Protein AF-A0A8C0V756-F1 (afdb_monomer_lite)

Radius of gyration: 19.78 Å; chains: 1; bounding box: 47×33×61 Å

Foldseek 3Di:
DDAQAEEEQEEPVPCVVVVVVVVVVVVVPPDDDDDDPVPDFDAFPCVCALPQELCPTPGDDPVNVVNNCVRCVVVVNQWHHHVRYIYGYDNVDDDCCLPVVNLVVLAPDAPVRDGGDLSVRLNVQVVCCVVVVDDYDYHYDYDVPSCSVVSVLSSLVSCLVVVVVPDPPDDPPVSVVSVVVSVVVVVVVVD

Secondary structure (DSSP, 8-state):
----EEEEEE-TT-HHHHHHHHHHHHTTTT------GGG--PPPPGGGTT-SBGGG-S--SHHHHHHHHHHHHHTT--EEEETTEEEEE--SS--GGGSHHHHHHHTT--TTSS-S-HHHHHHHHHHHHHHH-----EEEEE-TTSSHHHHHHHHHHHHHHHHHTS-SSS-HHHHHHHHHHHHHHHHHTT-

Structure (mmCIF, N/CA/C/O backbone):
data_AF-A0A8C0V756-F1
#
_entry.id   AF-A0A8C0V756-F1
#
loop_
_atom_site.group_PDB
_atom_site.id
_atom_site.type_symbol
_atom_site.label_atom_id
_atom_site.label_alt_id
_atom_site.label_comp_id
_atom_site.label_asym_id
_atom_site.label_entity_id
_atom_site.label_seq_id
_atom_site.pdbx_PDB_ins_code
_atom_site.Cartn_x
_atom_site.Cartn_y
_atom_site.Cartn_z
_atom_site.occupancy
_atom_site.B_iso_or_equiv
_atom_site.auth_seq_id
_atom_site.auth_comp_id
_atom_site.auth_asym_id
_atom_site.auth_atom_id
_atom_site.pdbx_PDB_model_num
ATOM 1 N N . MET A 1 1 ? 5.799 -15.297 19.055 1.00 45.09 1 MET A N 1
ATOM 2 C CA . MET A 1 1 ? 5.065 -14.280 18.269 1.00 45.09 1 MET A CA 1
ATOM 3 C C . MET A 1 1 ? 5.478 -14.449 16.811 1.00 45.09 1 MET A C 1
ATOM 5 O O . MET A 1 1 ? 6.667 -14.346 16.542 1.00 45.09 1 MET A O 1
ATOM 9 N N . LYS A 1 2 ? 4.571 -14.822 15.899 1.00 49.47 2 LYS A N 1
ATOM 10 C CA . LYS A 1 2 ? 4.888 -14.943 14.462 1.00 49.47 2 LYS A CA 1
ATOM 11 C C . LYS A 1 2 ? 4.516 -13.624 13.785 1.00 49.47 2 LYS A C 1
ATOM 13 O O . LYS A 1 2 ? 3.396 -13.162 13.973 1.00 49.47 2 LYS A O 1
ATOM 18 N N . VAL A 1 3 ? 5.441 -13.010 13.046 1.00 53.94 3 VAL A N 1
ATOM 19 C CA . VAL A 1 3 ? 5.129 -11.825 12.232 1.00 53.94 3 VAL A CA 1
ATOM 20 C C . VAL A 1 3 ? 4.243 -12.269 11.078 1.00 53.94 3 VAL A C 1
ATOM 22 O O . VAL A 1 3 ? 4.637 -13.128 10.296 1.00 53.94 3 VAL A O 1
ATOM 25 N N . LYS A 1 4 ? 3.022 -11.732 11.023 1.00 66.38 4 LYS A N 1
ATOM 26 C CA . LYS A 1 4 ? 1.986 -12.145 10.062 1.00 66.38 4 LYS A CA 1
ATOM 27 C C . LYS A 1 4 ? 1.701 -11.076 9.003 1.00 66.38 4 LYS A C 1
ATOM 29 O O . LYS A 1 4 ? 1.019 -11.353 8.022 1.00 66.38 4 LYS A O 1
ATOM 34 N N . SER A 1 5 ? 2.220 -9.858 9.163 1.00 73.12 5 SER A N 1
ATOM 35 C CA . SER A 1 5 ? 2.047 -8.781 8.184 1.00 73.12 5 SER A CA 1
ATOM 36 C C . SER A 1 5 ? 3.267 -7.869 8.115 1.00 73.12 5 SER A C 1
ATOM 38 O O . SER A 1 5 ? 3.842 -7.496 9.140 1.00 73.12 5 SER A O 1
ATOM 40 N N . TYR A 1 6 ? 3.641 -7.497 6.891 1.00 76.62 6 TYR A N 1
ATOM 41 C CA . TYR A 1 6 ? 4.851 -6.736 6.601 1.00 76.62 6 TYR A CA 1
ATOM 42 C C . TYR A 1 6 ? 4.532 -5.507 5.752 1.00 76.62 6 TYR A C 1
ATOM 44 O O . TYR A 1 6 ? 3.851 -5.596 4.727 1.00 76.62 6 TYR A O 1
ATOM 52 N N . VAL A 1 7 ? 5.068 -4.363 6.162 1.00 76.50 7 VAL A N 1
ATOM 53 C CA . VAL A 1 7 ?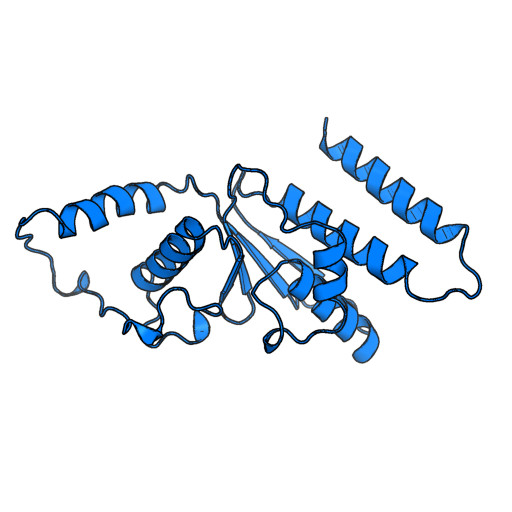 4.977 -3.097 5.437 1.00 76.50 7 VAL A CA 1
ATOM 54 C C . VAL A 1 7 ? 6.393 -2.635 5.129 1.00 76.50 7 VAL A C 1
ATOM 56 O O . VAL A 1 7 ? 7.185 -2.394 6.038 1.00 76.50 7 VAL A O 1
ATOM 59 N N . CYS A 1 8 ? 6.713 -2.521 3.846 1.00 77.62 8 CYS A N 1
ATOM 60 C CA . CYS A 1 8 ? 7.998 -2.028 3.375 1.00 77.62 8 CYS A CA 1
ATOM 61 C C . CYS A 1 8 ? 7.848 -0.563 2.961 1.00 77.62 8 CYS A C 1
ATOM 63 O O . CYS A 1 8 ? 7.160 -0.257 1.986 1.00 77.62 8 CYS A O 1
ATOM 65 N N . CYS A 1 9 ? 8.474 0.346 3.705 1.00 73.19 9 CYS A N 1
ATOM 66 C CA . CYS A 1 9 ? 8.535 1.759 3.360 1.00 73.19 9 CYS A CA 1
ATOM 67 C C . CYS A 1 9 ? 9.753 2.031 2.478 1.00 73.19 9 CYS A C 1
ATOM 69 O O . CYS A 1 9 ? 10.893 1.803 2.885 1.00 73.19 9 CYS A O 1
ATOM 71 N N . VAL A 1 10 ? 9.501 2.590 1.301 1.00 72.44 10 VAL A N 1
ATOM 72 C CA . VAL A 1 10 ? 10.499 2.973 0.307 1.00 72.44 10 VAL A CA 1
ATOM 73 C C . VAL A 1 10 ? 10.531 4.493 0.199 1.00 72.44 10 VAL A C 1
ATOM 75 O O . VAL A 1 10 ? 9.503 5.177 0.190 1.00 72.44 10 VAL A O 1
ATOM 78 N N . GLN A 1 11 ? 11.738 5.040 0.138 1.00 66.44 11 GLN A N 1
ATOM 79 C CA . GLN A 1 11 ? 11.946 6.467 -0.021 1.00 66.44 11 GLN A CA 1
ATOM 80 C C . GLN A 1 11 ? 11.966 6.842 -1.506 1.00 66.44 11 GLN A C 1
ATOM 82 O O . GLN A 1 11 ? 12.700 6.242 -2.281 1.00 66.44 11 GLN A O 1
ATOM 87 N N . SER A 1 12 ? 11.221 7.879 -1.910 1.00 57.72 12 SER A N 1
ATOM 88 C CA . SER A 1 12 ? 11.220 8.347 -3.310 1.00 57.72 12 SER A CA 1
ATOM 89 C C . SER A 1 12 ? 12.583 8.894 -3.781 1.00 57.72 12 SER A C 1
ATOM 91 O O . SER A 1 12 ? 12.752 9.121 -4.976 1.00 57.72 12 SER A O 1
ATOM 93 N N . THR A 1 13 ? 13.542 9.135 -2.878 1.00 48.50 13 THR A N 1
ATOM 94 C CA . THR A 1 13 ? 14.900 9.600 -3.216 1.00 48.50 13 THR A CA 1
ATOM 95 C C . THR A 1 13 ? 15.913 8.468 -3.348 1.00 48.50 13 THR A C 1
ATOM 97 O O . THR A 1 13 ? 17.107 8.759 -3.432 1.00 48.50 13 THR A O 1
ATOM 100 N N . ASP A 1 14 ? 15.487 7.202 -3.300 1.00 46.88 14 ASP A N 1
ATOM 101 C CA . ASP A 1 14 ? 16.394 6.115 -3.643 1.00 46.88 14 ASP A CA 1
ATOM 102 C C . ASP A 1 14 ? 16.961 6.408 -5.041 1.00 46.88 14 ASP A C 1
ATOM 104 O O . ASP A 1 14 ? 16.226 6.705 -5.991 1.00 46.88 14 ASP A O 1
ATOM 108 N N . LYS A 1 15 ? 18.294 6.433 -5.141 1.00 44.88 15 LYS A N 1
ATOM 109 C CA . LYS A 1 15 ? 19.015 6.801 -6.367 1.00 44.88 15 LYS A CA 1
ATOM 110 C C . LYS A 1 15 ? 18.560 5.931 -7.542 1.00 44.88 15 LYS A C 1
ATOM 112 O O . LYS A 1 15 ? 18.668 6.378 -8.682 1.00 44.88 15 LYS A O 1
ATOM 117 N N . SER A 1 16 ? 17.996 4.752 -7.268 1.00 45.97 16 SER A N 1
ATOM 118 C CA . SER A 1 16 ? 17.303 3.883 -8.221 1.00 45.97 16 SER A CA 1
ATOM 119 C C . SER A 1 16 ? 16.258 4.625 -9.068 1.00 45.97 16 SER A C 1
ATOM 121 O O . SER A 1 16 ? 16.307 4.515 -10.287 1.00 45.97 16 SER A O 1
ATOM 123 N N . LEU A 1 17 ? 15.398 5.479 -8.496 1.00 43.72 17 LEU A N 1
ATOM 124 C CA . LEU A 1 17 ? 14.389 6.238 -9.256 1.00 43.72 17 LEU A CA 1
ATOM 125 C C . LEU A 1 17 ? 15.007 7.326 -10.156 1.00 43.72 17 LEU A C 1
ATOM 127 O O . LEU A 1 17 ? 14.511 7.571 -11.261 1.00 43.72 17 LEU A O 1
ATOM 131 N N . SER A 1 18 ? 16.121 7.933 -9.725 1.00 37.81 18 SER A N 1
ATOM 132 C CA . SER A 1 18 ? 16.893 8.889 -10.537 1.00 37.81 18 SER A CA 1
ATOM 133 C C . SER A 1 18 ? 17.555 8.214 -11.740 1.00 37.81 18 SER A C 1
ATOM 135 O O . SER A 1 18 ? 17.585 8.806 -12.817 1.00 37.81 18 SER A O 1
ATOM 137 N N . TRP A 1 19 ? 18.037 6.974 -11.593 1.00 37.22 19 TRP A N 1
ATOM 138 C CA . TRP A 1 19 ? 18.549 6.189 -12.721 1.00 37.22 19 TRP A CA 1
ATOM 139 C C . TRP A 1 19 ? 17.453 5.886 -13.755 1.00 37.22 19 TRP A C 1
ATOM 141 O O . TRP A 1 19 ? 17.758 5.849 -14.941 1.00 37.22 19 TRP A O 1
ATOM 151 N N . ILE A 1 20 ? 16.178 5.747 -13.364 1.00 43.31 20 ILE A N 1
ATOM 152 C CA . ILE A 1 20 ? 15.070 5.457 -14.302 1.00 43.31 20 ILE A CA 1
ATOM 153 C C . ILE A 1 20 ? 14.602 6.695 -15.067 1.00 43.31 20 ILE A C 1
ATOM 155 O O . ILE A 1 20 ? 14.142 6.557 -16.199 1.00 43.31 20 ILE A O 1
ATOM 159 N N . LEU A 1 21 ? 14.657 7.903 -14.490 1.00 38.69 21 LEU A N 1
ATOM 160 C CA . LEU A 1 21 ? 14.423 9.113 -15.293 1.00 38.69 21 LEU A CA 1
ATOM 161 C C . LEU A 1 21 ? 15.441 9.174 -16.435 1.00 38.69 21 LEU A C 1
ATOM 163 O O . LEU A 1 21 ? 15.051 9.424 -17.569 1.00 38.69 21 LEU A O 1
ATOM 167 N N . THR A 1 22 ? 16.693 8.804 -16.164 1.00 41.47 22 THR A N 1
ATOM 168 C CA . THR A 1 22 ? 17.730 8.639 -17.185 1.00 41.47 22 THR A CA 1
ATOM 169 C C . THR A 1 22 ? 17.428 7.469 -18.133 1.00 41.47 22 THR A C 1
ATOM 171 O O . THR A 1 22 ? 17.451 7.664 -19.340 1.00 41.47 22 THR A O 1
ATOM 174 N N . TYR A 1 23 ? 17.071 6.280 -17.629 1.00 42.59 23 TYR A N 1
ATOM 175 C CA . TYR A 1 23 ? 16.847 5.069 -18.443 1.00 42.59 23 TYR A CA 1
ATOM 176 C C . TYR A 1 23 ? 15.626 5.171 -19.373 1.00 42.59 23 TYR A C 1
ATOM 178 O O . TYR A 1 23 ? 15.699 4.800 -20.539 1.00 42.59 23 TYR A O 1
ATOM 186 N N . MET A 1 24 ? 14.512 5.724 -18.884 1.00 41.94 24 MET A N 1
ATOM 187 C CA . MET A 1 24 ? 13.285 5.908 -19.670 1.00 41.94 24 MET A CA 1
ATOM 188 C C . MET A 1 24 ? 13.412 7.084 -20.652 1.00 41.94 24 MET A C 1
ATOM 190 O O . MET A 1 24 ? 12.857 7.026 -21.743 1.00 41.94 24 MET A O 1
ATOM 194 N N . HIS A 1 25 ? 14.186 8.122 -20.309 1.00 35.62 25 HIS A N 1
ATOM 195 C CA . HIS A 1 25 ? 14.576 9.176 -21.253 1.00 35.62 25 HIS A CA 1
ATOM 196 C C . HIS A 1 25 ? 15.544 8.649 -22.329 1.00 35.62 25 HIS A C 1
ATOM 198 O O . HIS A 1 25 ? 15.469 9.073 -23.481 1.00 35.62 25 HIS A O 1
ATOM 204 N N . LEU A 1 26 ? 16.403 7.678 -21.994 1.00 44.12 26 LEU A N 1
ATOM 205 C CA . LEU A 1 26 ? 17.268 6.986 -22.954 1.00 44.12 26 LEU A CA 1
ATOM 206 C C . LEU A 1 26 ? 16.482 6.167 -23.987 1.00 44.12 26 LEU A C 1
ATOM 208 O O . LEU A 1 26 ? 16.906 6.108 -25.132 1.00 44.12 26 LEU A O 1
ATOM 212 N N . SER A 1 27 ? 15.332 5.588 -23.623 1.00 46.94 27 SER A N 1
ATOM 213 C CA . SER A 1 27 ? 14.455 4.878 -24.573 1.00 46.94 27 SER A CA 1
ATOM 214 C C . SER A 1 27 ? 13.696 5.811 -25.530 1.00 46.94 27 SER A C 1
ATOM 216 O O . SER A 1 27 ? 13.186 5.355 -26.549 1.00 46.94 27 SER A O 1
ATOM 218 N N . ILE A 1 28 ? 13.584 7.102 -25.194 1.00 50.69 28 ILE A N 1
ATOM 219 C CA . ILE A 1 28 ? 12.882 8.124 -25.996 1.00 50.69 28 ILE A CA 1
ATOM 220 C C . ILE A 1 28 ? 13.840 8.811 -26.982 1.00 50.69 28 ILE A C 1
ATOM 222 O O . ILE A 1 28 ? 13.428 9.302 -28.033 1.00 50.69 28 ILE A O 1
ATOM 226 N N . LEU A 1 29 ? 15.135 8.824 -26.673 1.00 52.00 29 LEU A N 1
ATOM 227 C CA . LEU A 1 29 ? 16.166 9.206 -27.625 1.00 52.00 29 LEU A CA 1
ATOM 228 C C . LEU A 1 29 ? 16.393 8.015 -28.561 1.00 52.00 29 LEU A C 1
ATOM 230 O O . LEU A 1 29 ? 16.571 6.899 -28.094 1.00 52.00 29 LEU A O 1
ATOM 234 N N . TRP A 1 30 ? 16.414 8.234 -29.875 1.00 58.94 30 TRP A N 1
ATOM 235 C CA . TRP A 1 30 ? 16.738 7.233 -30.906 1.00 58.94 30 TRP A CA 1
ATOM 236 C C . TRP A 1 30 ? 18.213 6.767 -30.839 1.00 58.94 30 TRP A C 1
ATOM 238 O O . TRP A 1 30 ? 18.931 6.745 -31.837 1.00 58.94 30 TRP A O 1
ATOM 248 N N . GLN A 1 31 ? 18.706 6.456 -29.643 1.00 66.50 31 GLN A N 1
ATOM 249 C CA . GLN A 1 31 ? 20.049 5.980 -29.368 1.00 66.50 31 GLN A CA 1
ATOM 250 C C . GLN A 1 31 ? 20.044 4.456 -29.374 1.00 66.50 31 GLN A C 1
ATOM 252 O O . GLN A 1 31 ? 19.344 3.808 -28.602 1.00 66.50 31 GLN A O 1
ATOM 257 N N . THR A 1 32 ? 20.854 3.879 -30.256 1.00 75.00 32 THR A N 1
ATOM 258 C CA . THR A 1 32 ? 21.118 2.440 -30.242 1.00 75.00 32 THR A CA 1
ATOM 259 C C . THR A 1 32 ? 22.201 2.161 -29.207 1.00 75.00 32 THR A C 1
ATOM 261 O O . THR A 1 32 ? 23.295 2.716 -29.296 1.00 75.00 32 THR A O 1
ATOM 264 N N . LEU A 1 33 ? 21.898 1.314 -28.226 1.00 79.12 33 LEU A N 1
ATOM 265 C CA . LEU A 1 33 ? 22.856 0.856 -27.226 1.00 79.12 33 LEU A CA 1
ATOM 266 C C . LEU A 1 33 ? 23.159 -0.625 -27.431 1.00 79.12 33 LEU A C 1
ATOM 268 O O . LEU A 1 33 ? 22.244 -1.437 -27.552 1.00 79.12 33 LEU A O 1
ATOM 272 N N . THR A 1 34 ? 24.442 -0.980 -27.407 1.00 81.75 34 THR A N 1
ATOM 273 C CA . THR A 1 34 ? 24.872 -2.379 -27.352 1.00 81.75 34 THR A CA 1
ATOM 274 C C . THR A 1 34 ? 24.958 -2.801 -25.893 1.00 81.75 34 THR A C 1
ATOM 276 O O . THR A 1 34 ? 25.806 -2.312 -25.148 1.00 81.75 34 THR A O 1
ATOM 279 N N . VAL A 1 35 ? 24.076 -3.708 -25.489 1.00 83.94 35 VAL A N 1
ATOM 280 C CA . VAL A 1 35 ? 24.044 -4.300 -24.147 1.00 83.94 35 VAL A CA 1
ATOM 281 C C . VAL A 1 35 ? 24.270 -5.802 -24.243 1.00 83.94 35 VAL A C 1
ATOM 283 O O . VAL A 1 35 ? 24.086 -6.401 -25.304 1.00 83.94 35 VAL A O 1
ATOM 286 N N . LYS A 1 36 ? 24.701 -6.415 -23.143 1.00 84.38 36 LYS A N 1
ATOM 287 C CA . LYS A 1 36 ? 24.826 -7.870 -23.078 1.00 84.38 36 LYS A CA 1
ATOM 288 C C . LYS A 1 36 ? 23.445 -8.513 -22.926 1.00 84.38 36 LYS A C 1
ATOM 290 O O . LYS A 1 36 ? 22.545 -7.910 -22.345 1.00 84.38 36 LYS A O 1
ATOM 295 N N . GLU A 1 37 ? 23.287 -9.741 -23.415 1.00 80.25 37 GLU A N 1
ATOM 296 C CA . GLU A 1 37 ? 22.006 -10.463 -23.368 1.00 80.25 37 GLU A CA 1
ATOM 297 C C . GLU A 1 37 ? 21.486 -10.681 -21.937 1.00 80.25 37 GLU A C 1
ATOM 299 O O . GLU A 1 37 ? 20.282 -10.619 -21.710 1.00 80.25 37 GLU A O 1
ATOM 304 N N . ASP A 1 38 ? 22.375 -10.847 -20.952 1.00 81.69 38 ASP A N 1
ATOM 305 C CA . ASP A 1 38 ? 22.030 -11.010 -19.531 1.00 81.69 38 ASP A CA 1
ATOM 306 C C . ASP A 1 38 ? 21.437 -9.745 -18.888 1.00 81.69 38 ASP A C 1
ATOM 308 O O . ASP A 1 38 ? 20.874 -9.805 -17.796 1.00 81.69 38 ASP A O 1
ATOM 312 N N . GLN A 1 39 ? 21.537 -8.601 -19.566 1.00 79.00 39 GLN A N 1
ATOM 313 C CA . GLN A 1 39 ? 20.973 -7.323 -19.131 1.00 79.00 39 GLN A CA 1
ATOM 314 C C . GLN A 1 39 ? 19.621 -7.020 -19.795 1.00 79.00 39 GLN A C 1
ATOM 316 O O . GLN A 1 39 ? 19.029 -5.970 -19.536 1.00 79.00 39 GLN A O 1
ATOM 321 N N . ILE A 1 40 ? 19.123 -7.924 -20.646 1.00 81.75 40 ILE A N 1
ATOM 322 C CA . ILE A 1 40 ? 17.847 -7.781 -21.346 1.00 81.75 40 ILE A CA 1
ATOM 323 C C . ILE A 1 40 ? 16.775 -8.556 -20.581 1.00 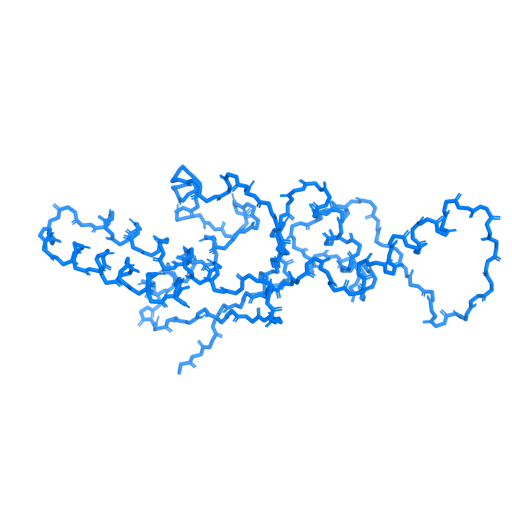81.75 40 ILE A C 1
ATOM 325 O O . ILE A 1 40 ? 16.788 -9.782 -20.503 1.00 81.75 40 ILE A O 1
ATOM 329 N N . PHE A 1 41 ? 15.800 -7.826 -20.046 1.00 84.25 41 PHE A N 1
ATOM 330 C CA . PHE A 1 41 ? 14.676 -8.401 -19.313 1.00 84.25 41 PHE A CA 1
ATOM 331 C C . PHE A 1 41 ? 13.383 -8.290 -20.123 1.00 84.25 41 PHE A C 1
ATOM 333 O O . PHE A 1 41 ? 13.111 -7.266 -20.747 1.00 84.25 41 PHE A O 1
ATOM 340 N N . SER A 1 42 ? 12.553 -9.337 -20.093 1.00 87.56 42 SER A N 1
ATOM 341 C CA . SER A 1 42 ? 11.247 -9.330 -20.769 1.00 87.56 42 SER A CA 1
ATOM 342 C C . SER A 1 42 ? 10.288 -8.341 -20.110 1.00 87.56 42 SER A C 1
ATOM 344 O O . SER A 1 42 ? 10.108 -8.359 -18.892 1.00 87.56 42 SER A O 1
ATOM 346 N N . MET A 1 43 ? 9.639 -7.495 -20.906 1.00 86.38 43 MET A N 1
ATOM 347 C CA . MET A 1 43 ? 8.633 -6.563 -20.403 1.00 86.38 43 MET A CA 1
ATOM 348 C C . MET A 1 43 ? 7.320 -7.297 -20.105 1.00 86.38 43 MET A C 1
ATOM 350 O O . MET A 1 43 ? 6.903 -8.178 -20.857 1.00 86.38 43 MET A O 1
ATOM 354 N N . ASN A 1 44 ? 6.649 -6.930 -19.010 1.00 89.81 44 ASN A N 1
ATOM 355 C CA . ASN A 1 44 ? 5.297 -7.422 -18.759 1.00 89.81 44 ASN A CA 1
ATOM 356 C C . ASN A 1 44 ? 4.316 -6.837 -19.792 1.00 89.81 44 ASN A C 1
ATOM 358 O O . ASN A 1 44 ? 4.431 -5.662 -20.137 1.00 89.81 44 ASN A O 1
ATOM 362 N N . PRO A 1 45 ? 3.332 -7.618 -20.271 1.00 89.44 45 PRO A N 1
ATOM 363 C CA . PRO A 1 45 ? 2.283 -7.098 -21.141 1.00 89.44 45 PRO A CA 1
ATOM 364 C C . PRO A 1 45 ? 1.503 -5.928 -20.501 1.00 89.44 45 PRO A C 1
ATOM 366 O O . PRO A 1 45 ? 1.279 -5.974 -19.288 1.00 89.44 45 PRO A O 1
ATOM 369 N N . PRO A 1 46 ? 0.965 -4.972 -21.289 1.00 87.44 46 PRO A N 1
ATOM 370 C CA . PRO A 1 46 ? 0.285 -3.770 -20.772 1.00 87.44 46 PRO A CA 1
ATOM 371 C C . PRO A 1 46 ? -0.909 -4.030 -19.841 1.00 87.44 46 PRO A C 1
ATOM 373 O O . PRO A 1 46 ? -1.296 -3.179 -19.050 1.00 87.44 46 PRO A O 1
ATOM 376 N N . LYS A 1 47 ? -1.498 -5.234 -19.877 1.00 88.88 47 LYS A N 1
ATOM 377 C CA . LYS A 1 47 ? -2.553 -5.638 -18.927 1.00 88.88 47 LYS A CA 1
ATOM 378 C C . LYS A 1 47 ? -2.101 -5.632 -17.456 1.00 88.88 47 LYS A C 1
ATOM 380 O O . LYS A 1 47 ? -2.951 -5.691 -16.575 1.00 88.88 47 LYS A O 1
ATOM 385 N N . TYR A 1 48 ? -0.792 -5.625 -17.198 1.00 87.12 48 TYR A N 1
ATOM 386 C CA . TYR A 1 48 ? -0.209 -5.559 -15.856 1.00 87.12 48 TYR A CA 1
ATOM 387 C C . TYR A 1 48 ? 0.225 -4.140 -15.459 1.00 87.12 48 TYR A C 1
ATOM 389 O O . TYR A 1 48 ? 0.811 -3.965 -14.389 1.00 87.12 48 TYR A O 1
ATOM 397 N N . ASP A 1 49 ? -0.060 -3.131 -16.286 1.00 87.44 49 ASP A N 1
ATOM 398 C CA . ASP A 1 49 ? 0.279 -1.748 -15.970 1.00 87.44 49 ASP A CA 1
ATOM 399 C C . ASP A 1 49 ? -0.456 -1.291 -14.708 1.00 87.44 49 ASP A C 1
ATOM 401 O O . ASP A 1 49 ? -1.673 -1.437 -14.574 1.00 87.44 49 ASP A O 1
ATOM 405 N N . LYS A 1 50 ? 0.304 -0.716 -13.769 1.00 90.69 50 LYS A N 1
ATOM 406 C CA . LYS A 1 50 ? -0.188 -0.215 -12.476 1.00 90.69 50 LYS A CA 1
ATOM 407 C C . LYS A 1 50 ? -0.925 -1.274 -11.654 1.00 90.69 50 LYS A C 1
ATOM 409 O O . LYS A 1 50 ? -1.803 -0.918 -10.864 1.00 90.69 50 LYS A O 1
ATOM 414 N N . ILE A 1 51 ? -0.556 -2.549 -11.777 1.00 93.94 51 ILE A N 1
ATOM 415 C CA . ILE A 1 51 ? -1.185 -3.624 -11.010 1.00 93.94 51 ILE A CA 1
ATOM 416 C C . ILE A 1 51 ? -1.088 -3.380 -9.499 1.00 93.94 51 ILE A C 1
ATOM 418 O O . ILE A 1 51 ? -0.070 -2.915 -8.977 1.00 93.94 51 ILE A O 1
ATOM 422 N N . GLU A 1 52 ? -2.172 -3.694 -8.794 1.00 94.56 52 GLU A N 1
ATOM 423 C CA . GLU A 1 52 ? -2.275 -3.515 -7.346 1.00 94.56 52 GLU A CA 1
ATOM 424 C C . GLU A 1 52 ? -1.431 -4.516 -6.560 1.00 94.56 52 GLU A C 1
ATOM 426 O O . GLU A 1 52 ? -0.904 -4.150 -5.512 1.00 94.56 52 GLU A O 1
ATOM 431 N N . ASP A 1 53 ? -1.278 -5.743 -7.068 1.00 94.50 53 ASP A N 1
ATOM 432 C CA . ASP A 1 53 ? -0.433 -6.787 -6.490 1.00 94.50 53 ASP A CA 1
ATOM 433 C C . ASP A 1 53 ? 0.613 -7.273 -7.494 1.00 94.50 53 ASP A C 1
ATOM 435 O O . ASP A 1 53 ? 0.311 -7.933 -8.489 1.00 94.50 53 ASP A O 1
ATOM 439 N N . MET A 1 54 ? 1.870 -6.956 -7.205 1.00 93.25 54 MET A N 1
ATOM 440 C CA . MET A 1 54 ? 3.013 -7.301 -8.044 1.00 93.25 54 MET A CA 1
ATOM 441 C C . MET A 1 54 ? 3.268 -8.808 -8.117 1.00 93.25 54 MET A C 1
ATOM 443 O O . MET A 1 54 ? 3.845 -9.264 -9.101 1.00 93.25 54 MET A O 1
ATOM 447 N N . ALA A 1 55 ? 2.790 -9.594 -7.144 1.00 91.44 55 ALA A N 1
ATOM 448 C CA . ALA A 1 55 ? 2.903 -11.054 -7.190 1.00 91.44 55 ALA A CA 1
ATOM 449 C C . ALA A 1 55 ? 2.070 -11.691 -8.319 1.00 91.44 55 ALA A C 1
ATOM 451 O O . ALA A 1 55 ? 2.263 -12.863 -8.629 1.00 91.44 55 ALA A O 1
ATOM 452 N N . MET A 1 56 ? 1.168 -10.927 -8.942 1.00 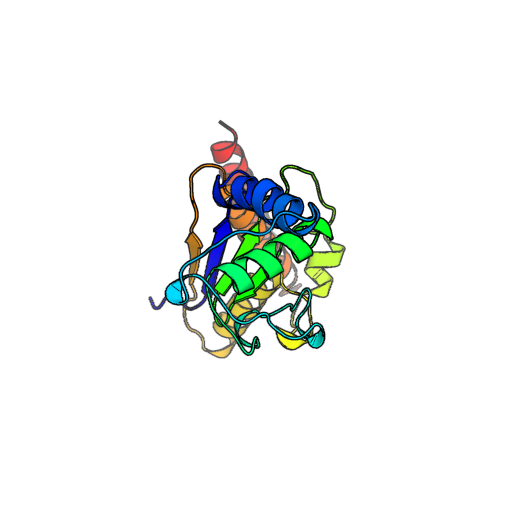90.50 56 MET A N 1
ATOM 453 C CA . MET A 1 56 ? 0.334 -11.375 -10.060 1.00 90.50 56 MET A CA 1
ATOM 454 C C . MET A 1 56 ? 0.975 -11.116 -11.437 1.00 90.50 56 MET A C 1
ATOM 456 O O . MET A 1 56 ? 0.399 -11.497 -12.457 1.00 90.50 56 MET A O 1
ATOM 460 N N . MET A 1 57 ? 2.139 -10.455 -11.497 1.00 89.25 57 MET A N 1
ATOM 461 C CA . MET A 1 57 ? 2.861 -10.223 -12.753 1.00 89.25 57 MET A CA 1
ATOM 462 C C . MET A 1 57 ? 3.453 -11.523 -13.316 1.00 89.25 57 MET A C 1
ATOM 464 O O . MET A 1 57 ? 3.833 -12.422 -12.573 1.00 89.25 57 MET A O 1
ATOM 468 N N . THR A 1 58 ? 3.578 -11.612 -14.645 1.00 90.19 58 THR A N 1
ATOM 469 C CA . THR A 1 58 ? 4.177 -12.783 -15.316 1.00 90.19 58 THR A CA 1
ATOM 470 C C . THR A 1 58 ? 5.699 -12.801 -15.174 1.00 90.19 58 THR A C 1
ATOM 472 O O . THR A 1 58 ? 6.282 -13.844 -14.887 1.00 90.19 58 THR A O 1
ATOM 475 N N . HIS A 1 59 ? 6.347 -11.652 -15.349 1.00 87.12 59 HIS A N 1
ATOM 476 C CA . HIS A 1 59 ? 7.785 -11.494 -15.169 1.00 87.12 59 HIS A CA 1
ATOM 477 C C . HIS A 1 59 ? 8.046 -10.681 -13.902 1.00 87.12 59 HIS A C 1
ATOM 479 O O . HIS A 1 59 ? 7.761 -9.484 -13.857 1.00 87.12 59 HIS A O 1
ATOM 485 N N . LEU A 1 60 ? 8.576 -11.337 -12.868 1.00 89.62 60 LEU A N 1
ATOM 486 C CA . LEU A 1 60 ? 8.874 -10.721 -11.576 1.00 89.62 60 LEU A CA 1
ATOM 487 C C . LEU A 1 60 ? 10.387 -10.554 -11.398 1.00 89.62 60 LEU A C 1
ATOM 489 O O . LEU A 1 60 ? 11.031 -11.277 -10.644 1.00 89.62 60 LEU A O 1
ATOM 493 N N . HIS A 1 61 ? 10.952 -9.605 -12.139 1.00 87.38 61 HIS A N 1
ATOM 494 C CA . HIS A 1 61 ? 12.341 -9.162 -12.005 1.00 87.38 61 HIS A CA 1
ATOM 495 C C . HIS A 1 61 ? 12.391 -7.726 -11.472 1.00 87.38 61 HIS A C 1
ATOM 497 O O . HIS A 1 61 ? 11.380 -7.018 -11.446 1.00 87.38 61 HIS A O 1
ATOM 503 N N . GLU A 1 62 ? 13.568 -7.302 -11.015 1.00 86.62 62 GLU A N 1
ATOM 504 C CA . GLU A 1 62 ? 13.785 -5.976 -10.430 1.00 86.62 62 GLU A CA 1
ATOM 505 C C . GLU A 1 62 ? 13.275 -4.819 -11.319 1.00 86.62 62 GLU A C 1
ATOM 507 O O . GLU A 1 62 ? 12.505 -3.998 -10.806 1.00 86.62 62 GLU A O 1
ATOM 512 N N . PRO A 1 63 ? 13.568 -4.757 -12.640 1.00 86.06 63 PRO A N 1
ATOM 513 C CA . PRO A 1 63 ? 13.069 -3.662 -13.467 1.00 86.06 63 PRO A CA 1
ATOM 514 C C . PRO A 1 63 ? 11.540 -3.644 -13.623 1.00 86.06 63 PRO A C 1
ATOM 516 O O . PRO A 1 63 ? 10.960 -2.560 -13.681 1.00 86.06 63 PRO A O 1
ATOM 519 N N . ALA A 1 64 ? 10.857 -4.795 -13.639 1.00 89.06 64 ALA A N 1
ATOM 520 C CA . ALA A 1 64 ? 9.391 -4.845 -13.697 1.00 89.06 64 ALA A CA 1
ATOM 521 C C . ALA A 1 64 ? 8.738 -4.300 -12.419 1.00 89.06 64 ALA A C 1
ATOM 523 O O . ALA A 1 64 ? 7.802 -3.500 -12.493 1.00 89.06 64 ALA A O 1
ATOM 524 N N . VAL A 1 65 ? 9.240 -4.712 -11.251 1.00 90.50 65 VAL A N 1
ATOM 525 C CA . VAL A 1 65 ? 8.771 -4.218 -9.944 1.00 90.50 65 VAL A CA 1
ATOM 526 C C . VAL A 1 65 ? 8.954 -2.706 -9.866 1.00 90.50 65 VAL A C 1
ATOM 528 O O . VAL A 1 65 ? 8.028 -1.971 -9.515 1.00 90.50 65 VAL A O 1
ATOM 531 N N . LEU A 1 66 ? 10.139 -2.241 -10.250 1.00 89.38 66 LEU A N 1
ATOM 532 C CA . LEU A 1 66 ? 10.501 -0.836 -10.223 1.00 89.38 66 LEU A CA 1
ATOM 533 C C . LEU A 1 66 ? 9.640 0.003 -11.181 1.00 89.38 66 LEU A C 1
ATOM 535 O O . LEU A 1 66 ? 9.167 1.075 -10.798 1.00 89.38 66 LEU A O 1
ATOM 539 N N . TYR A 1 67 ? 9.380 -0.500 -12.392 1.00 89.19 67 TYR A N 1
ATOM 540 C CA . TYR A 1 67 ? 8.497 0.145 -13.365 1.00 89.19 67 TYR A CA 1
ATOM 541 C C . TYR A 1 67 ? 7.069 0.296 -12.826 1.00 89.19 67 TYR A C 1
ATOM 543 O O . TYR A 1 67 ? 6.519 1.397 -12.850 1.00 89.19 67 TYR A O 1
ATOM 551 N N . ASN A 1 68 ? 6.495 -0.768 -12.254 1.00 91.50 68 ASN A N 1
ATOM 552 C CA . ASN A 1 68 ? 5.145 -0.711 -11.694 1.00 91.50 68 ASN A CA 1
ATOM 553 C C . ASN A 1 68 ? 5.042 0.296 -10.536 1.00 91.50 68 ASN A C 1
ATOM 555 O O . ASN A 1 68 ? 4.117 1.109 -10.498 1.00 91.50 68 ASN A O 1
ATOM 559 N N . LEU A 1 69 ? 6.011 0.288 -9.613 1.00 91.06 69 LEU A N 1
ATOM 560 C CA . LEU A 1 69 ? 6.055 1.248 -8.505 1.00 91.06 69 LEU A CA 1
ATOM 561 C C . LEU A 1 69 ? 6.183 2.690 -9.007 1.00 91.06 69 LEU A C 1
ATOM 563 O O . LEU A 1 69 ? 5.490 3.570 -8.495 1.00 91.06 69 LEU A O 1
ATOM 567 N N . LYS A 1 70 ? 7.015 2.933 -10.028 1.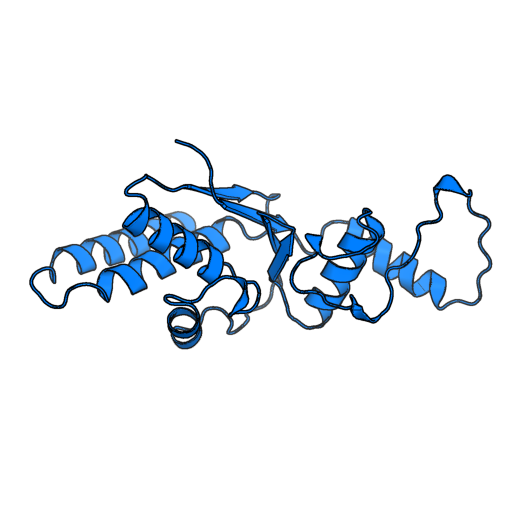00 89.06 70 LYS A N 1
ATOM 568 C CA . LYS A 1 70 ? 7.177 4.255 -10.648 1.00 89.06 70 LYS A CA 1
ATOM 569 C C . LYS A 1 70 ? 5.872 4.749 -11.274 1.00 89.06 70 LYS A C 1
ATOM 571 O O . LYS A 1 70 ? 5.454 5.870 -10.992 1.00 89.06 70 LYS A O 1
ATOM 576 N N . GLU A 1 71 ? 5.219 3.921 -12.084 1.00 90.25 71 GLU A N 1
ATOM 577 C CA . GLU A 1 71 ? 3.970 4.281 -12.764 1.00 90.25 71 GLU A CA 1
ATOM 578 C C . GLU A 1 71 ? 2.822 4.526 -11.779 1.00 90.25 71 GLU A C 1
ATOM 580 O O . GLU A 1 71 ? 2.030 5.459 -11.947 1.00 90.25 71 GLU A O 1
ATOM 585 N N . ARG A 1 72 ? 2.740 3.726 -10.710 1.00 94.19 72 ARG A N 1
ATOM 586 C CA . ARG A 1 72 ? 1.754 3.931 -9.640 1.00 94.19 72 ARG A CA 1
ATOM 587 C C . ARG A 1 72 ? 2.033 5.206 -8.854 1.00 94.19 72 ARG A C 1
ATOM 589 O O . ARG A 1 72 ? 1.112 5.989 -8.625 1.00 94.19 72 ARG A O 1
ATOM 596 N N . TYR A 1 73 ? 3.294 5.462 -8.518 1.00 90.62 73 TYR A N 1
ATOM 597 C CA . TYR A 1 73 ? 3.706 6.681 -7.830 1.00 90.62 73 TYR A CA 1
ATOM 598 C C . TYR A 1 73 ? 3.409 7.944 -8.651 1.00 90.62 73 TYR A C 1
ATOM 600 O O . TYR A 1 73 ? 2.875 8.912 -8.110 1.00 90.62 73 TYR A O 1
ATOM 608 N N . ALA A 1 74 ? 3.662 7.914 -9.965 1.00 89.38 74 ALA A N 1
ATOM 609 C CA . ALA A 1 74 ? 3.323 9.004 -10.883 1.00 89.38 74 ALA A CA 1
ATOM 610 C C . ALA A 1 74 ? 1.809 9.289 -10.938 1.00 89.38 74 ALA A C 1
ATOM 612 O O . ALA A 1 74 ? 1.396 10.428 -11.146 1.00 89.38 74 ALA A O 1
ATOM 613 N N . ALA A 1 75 ? 0.984 8.269 -10.695 1.00 89.94 75 ALA A N 1
ATOM 614 C CA . ALA A 1 75 ? -0.469 8.371 -10.582 1.00 89.94 75 ALA A CA 1
ATOM 615 C C . ALA A 1 75 ? -0.965 8.627 -9.141 1.00 89.94 75 ALA A C 1
ATOM 617 O O . ALA A 1 75 ? -2.145 8.426 -8.860 1.00 89.94 75 ALA A O 1
ATOM 618 N N . TRP A 1 76 ? -0.088 9.052 -8.221 1.00 89.88 76 TRP A N 1
ATOM 619 C CA . TRP A 1 76 ? -0.388 9.308 -6.801 1.00 89.88 76 TRP A CA 1
ATOM 620 C C . TRP A 1 76 ? -0.847 8.083 -5.991 1.00 89.88 76 TRP A C 1
ATOM 622 O O . TRP A 1 76 ? -1.344 8.219 -4.871 1.00 89.88 76 TRP A O 1
ATOM 632 N N . MET A 1 77 ? -0.632 6.874 -6.511 1.00 92.62 77 MET A N 1
ATOM 633 C CA . MET A 1 77 ? -0.910 5.616 -5.821 1.00 92.62 77 MET A CA 1
ATOM 634 C C . MET A 1 77 ? 0.332 5.155 -5.056 1.00 92.62 77 MET A C 1
ATOM 636 O O . MET A 1 77 ? 1.181 4.432 -5.572 1.00 92.62 77 MET A O 1
ATOM 640 N N . ILE A 1 78 ? 0.440 5.589 -3.800 1.00 93.75 78 ILE A N 1
ATOM 641 C CA . ILE A 1 78 ? 1.636 5.365 -2.972 1.00 93.75 78 ILE A CA 1
ATOM 642 C C . ILE A 1 78 ? 1.738 3.961 -2.371 1.00 93.75 78 ILE A C 1
ATOM 644 O O . ILE A 1 78 ? 2.790 3.609 -1.849 1.00 93.75 78 ILE A O 1
ATOM 648 N N . TYR A 1 79 ? 0.662 3.177 -2.405 1.00 95.44 79 TYR A N 1
ATOM 649 C CA . TYR A 1 79 ? 0.601 1.829 -1.847 1.00 95.44 79 TYR A CA 1
ATOM 650 C C . TYR A 1 79 ? 0.464 0.799 -2.968 1.00 95.44 79 TYR A C 1
ATOM 652 O O . TYR A 1 79 ? -0.336 0.965 -3.895 1.00 95.44 79 TYR A O 1
ATOM 660 N N . THR A 1 80 ? 1.237 -0.278 -2.862 1.00 95.00 80 THR A N 1
ATOM 661 C CA . THR A 1 80 ? 1.224 -1.404 -3.802 1.00 95.00 80 THR A CA 1
ATOM 662 C C . THR A 1 80 ? 1.495 -2.691 -3.038 1.00 95.00 80 THR A C 1
ATOM 664 O O . THR A 1 80 ? 2.390 -2.742 -2.196 1.00 95.00 80 THR A O 1
ATOM 667 N N . TYR A 1 81 ? 0.740 -3.742 -3.312 1.00 95.25 81 TYR A N 1
ATOM 668 C CA . TYR A 1 81 ? 1.001 -5.049 -2.740 1.00 95.25 81 TYR A CA 1
ATOM 669 C C . TYR A 1 81 ? 2.108 -5.799 -3.484 1.00 95.25 81 TYR A C 1
ATOM 671 O O . TYR A 1 81 ? 2.330 -5.620 -4.680 1.00 95.25 81 TYR A O 1
ATOM 679 N N . SER A 1 82 ? 2.795 -6.665 -2.749 1.00 91.00 82 SER A N 1
ATOM 680 C CA . SER A 1 82 ? 3.714 -7.660 -3.290 1.00 91.00 82 SER A CA 1
ATOM 681 C C . SER A 1 82 ? 3.547 -8.941 -2.480 1.00 91.00 82 SER A C 1
ATOM 683 O O . SER A 1 82 ? 4.204 -9.132 -1.453 1.00 91.00 82 SER A O 1
ATOM 685 N N . GLY A 1 83 ? 2.583 -9.784 -2.858 1.00 88.88 83 GLY A N 1
ATOM 686 C CA . GLY A 1 83 ? 2.286 -11.008 -2.110 1.00 88.88 83 GLY A CA 1
ATOM 687 C C . GLY A 1 83 ? 1.905 -10.686 -0.663 1.00 88.88 83 GLY A C 1
ATOM 688 O O . GLY A 1 83 ? 0.952 -9.962 -0.421 1.00 88.88 83 GLY A O 1
ATOM 689 N N . LEU A 1 84 ? 2.638 -11.154 0.345 1.00 85.69 84 LEU A N 1
ATOM 690 C CA . LEU A 1 84 ? 2.318 -10.837 1.750 1.00 85.69 84 LEU A CA 1
ATOM 691 C C . LEU A 1 84 ? 2.734 -9.421 2.194 1.00 85.69 84 LEU A C 1
ATOM 693 O O . LEU A 1 84 ? 2.349 -8.979 3.278 1.00 85.69 84 LEU A O 1
ATOM 697 N N . PHE A 1 85 ? 3.500 -8.705 1.372 1.00 89.94 85 PHE A N 1
ATOM 698 C CA . PHE A 1 85 ? 4.035 -7.387 1.692 1.00 89.94 85 PHE A CA 1
ATOM 699 C C . PHE A 1 85 ? 3.126 -6.264 1.181 1.00 89.94 85 PHE A C 1
ATOM 701 O O . PHE A 1 85 ? 2.524 -6.358 0.110 1.00 89.94 85 PHE A O 1
ATOM 708 N N . CYS A 1 86 ? 3.079 -5.161 1.926 1.00 93.25 86 CYS A N 1
ATOM 709 C CA . CYS A 1 86 ? 2.561 -3.879 1.455 1.00 93.25 86 CYS A CA 1
ATOM 710 C C . CYS A 1 86 ? 3.731 -2.912 1.275 1.00 93.25 86 CYS A C 1
ATOM 712 O O . CYS A 1 86 ? 4.390 -2.543 2.247 1.00 93.25 86 CYS A O 1
ATOM 714 N N . VAL A 1 87 ? 4.011 -2.524 0.037 1.00 93.69 87 VAL A N 1
ATOM 715 C CA . VAL A 1 87 ? 5.038 -1.542 -0.303 1.00 93.69 87 VAL A CA 1
ATOM 716 C C . VAL A 1 87 ? 4.404 -0.156 -0.288 1.00 93.69 87 VAL A C 1
ATOM 718 O O . VAL A 1 87 ? 3.353 0.059 -0.894 1.00 93.69 87 VAL A O 1
ATOM 721 N N . THR A 1 88 ? 5.037 0.789 0.400 1.00 92.81 88 THR A N 1
ATOM 722 C CA . THR A 1 88 ? 4.629 2.194 0.415 1.00 92.81 88 THR A CA 1
ATOM 723 C C . THR A 1 88 ? 5.774 3.093 -0.016 1.00 92.81 88 THR A C 1
ATOM 725 O O . THR A 1 88 ? 6.886 2.950 0.483 1.00 92.81 88 THR A O 1
ATOM 728 N N . VAL A 1 89 ? 5.513 4.019 -0.937 1.00 91.69 89 VAL A N 1
ATOM 729 C CA . VAL A 1 89 ? 6.491 5.010 -1.402 1.00 91.69 89 VAL A CA 1
ATOM 730 C C . VAL A 1 89 ? 6.145 6.367 -0.797 1.00 91.69 89 VAL A C 1
ATOM 732 O O . VAL A 1 89 ? 5.030 6.853 -0.974 1.00 91.69 89 VAL A O 1
ATOM 735 N N . ASN A 1 90 ? 7.082 6.995 -0.081 1.00 90.75 90 ASN A N 1
ATOM 736 C CA . ASN A 1 90 ? 6.836 8.294 0.555 1.00 90.75 90 ASN A CA 1
ATOM 737 C C . ASN A 1 90 ? 6.588 9.400 -0.501 1.00 90.75 90 ASN A C 1
ATOM 739 O O . ASN A 1 90 ? 7.523 9.722 -1.237 1.00 90.75 90 ASN A O 1
ATOM 743 N N . PRO A 1 91 ? 5.388 10.022 -0.557 1.00 87.69 91 PRO A N 1
ATOM 744 C CA . PRO A 1 91 ? 5.063 11.052 -1.549 1.00 87.69 91 PRO A CA 1
ATOM 745 C C . PRO A 1 91 ? 5.710 12.413 -1.291 1.00 87.69 91 PRO A C 1
ATOM 747 O O . PRO A 1 91 ? 5.608 13.293 -2.145 1.00 87.69 91 PRO A O 1
ATOM 750 N N . TYR A 1 92 ? 6.282 12.640 -0.099 1.00 85.88 92 TYR A N 1
ATOM 751 C CA . TYR A 1 92 ? 6.767 13.954 0.360 1.00 85.88 92 TYR A CA 1
ATOM 752 C C . TYR A 1 92 ? 5.749 15.100 0.230 1.00 85.88 92 TYR A C 1
ATOM 754 O O . TYR A 1 92 ? 6.093 16.278 0.291 1.00 85.88 92 TYR A O 1
ATOM 762 N N . LYS A 1 93 ? 4.475 14.750 0.057 1.00 85.00 93 LYS A N 1
ATOM 763 C CA . LYS A 1 93 ? 3.349 15.649 -0.149 1.00 85.00 93 LYS A CA 1
ATOM 764 C C . LYS A 1 93 ? 2.175 15.146 0.666 1.00 85.00 93 LYS A C 1
ATOM 766 O O . LYS A 1 93 ? 2.034 13.948 0.917 1.00 85.00 93 LYS A O 1
ATOM 771 N N . TRP A 1 94 ? 1.332 16.076 1.088 1.00 86.12 94 TRP A N 1
ATOM 772 C CA . TRP A 1 94 ? 0.103 15.730 1.779 1.00 86.12 94 TRP A CA 1
ATOM 773 C C . TRP A 1 94 ? -0.899 15.140 0.782 1.00 86.12 94 TRP A C 1
ATOM 775 O O . TRP A 1 94 ? -1.193 15.758 -0.239 1.00 86.12 94 TRP A O 1
ATOM 785 N N . LEU A 1 95 ? -1.406 13.943 1.081 1.00 88.69 95 LEU A N 1
ATOM 786 C CA . LEU A 1 95 ? -2.443 13.266 0.306 1.00 88.69 95 LEU A CA 1
ATOM 787 C C . LEU A 1 95 ? -3.652 12.994 1.216 1.00 88.69 95 LEU A C 1
ATOM 789 O O . LEU A 1 95 ? -3.451 12.546 2.351 1.00 88.69 95 LEU A O 1
ATOM 793 N N . PRO A 1 96 ? -4.897 13.174 0.735 1.00 90.25 96 PRO A N 1
ATOM 794 C CA . PRO A 1 96 ? -6.121 12.973 1.524 1.00 90.25 96 PRO A CA 1
ATOM 795 C C . PRO A 1 96 ? -6.461 11.489 1.795 1.00 90.25 96 PRO A C 1
ATOM 797 O O . PRO A 1 96 ? -7.589 11.150 2.138 1.00 90.25 96 PRO A O 1
ATOM 800 N N . VAL A 1 97 ? -5.488 10.580 1.677 1.00 91.38 97 VAL A N 1
ATOM 801 C CA . VAL A 1 97 ? -5.659 9.120 1.822 1.00 91.38 97 VAL A CA 1
ATOM 802 C C . VAL A 1 97 ? -5.847 8.657 3.274 1.00 91.38 97 VAL A C 1
ATOM 804 O O . VAL A 1 97 ? -6.167 7.502 3.524 1.00 91.38 97 VAL A O 1
ATOM 807 N N . TYR A 1 98 ? -5.675 9.553 4.249 1.00 90.56 98 TYR A N 1
ATOM 808 C CA . TYR A 1 98 ? -5.815 9.247 5.680 1.00 90.56 98 TYR A CA 1
ATOM 809 C C . TYR A 1 98 ? -7.064 9.865 6.317 1.00 90.56 98 TYR A C 1
ATOM 811 O O . TYR A 1 98 ? -7.157 9.919 7.544 1.00 90.56 98 TYR A O 1
ATOM 819 N N . ASN A 1 99 ? -7.996 10.369 5.507 1.00 91.50 99 ASN A N 1
ATOM 820 C CA . ASN A 1 99 ? -9.222 10.975 6.014 1.00 91.50 99 ASN A CA 1
ATOM 821 C C . ASN A 1 99 ? -10.097 9.932 6.743 1.00 91.50 99 ASN A C 1
ATOM 823 O O . ASN A 1 99 ? -10.059 8.748 6.393 1.00 91.50 99 ASN A O 1
ATOM 827 N N . PRO A 1 100 ? -10.922 10.346 7.725 1.00 87.44 100 PRO A N 1
ATOM 828 C CA . PRO A 1 100 ? -11.795 9.431 8.468 1.00 87.44 100 PRO A CA 1
ATOM 829 C C . PRO A 1 100 ? -12.733 8.600 7.579 1.00 87.44 100 PRO A C 1
ATOM 831 O O . PRO A 1 100 ? -12.990 7.435 7.865 1.00 87.44 100 PRO A O 1
ATOM 834 N N . GLU A 1 101 ? -13.195 9.166 6.463 1.00 90.94 101 GLU A N 1
ATOM 835 C CA . GLU A 1 101 ? -14.013 8.462 5.465 1.00 90.94 101 GLU A CA 1
ATOM 836 C C . GLU A 1 101 ? -13.286 7.246 4.879 1.00 90.94 101 GLU A C 1
ATOM 838 O O . GLU A 1 101 ? -13.876 6.180 4.710 1.00 90.94 101 GLU A O 1
ATOM 843 N N . VAL A 1 102 ? -11.978 7.381 4.640 1.00 91.75 102 VAL A N 1
ATOM 844 C CA . VAL A 1 102 ? -11.139 6.294 4.134 1.00 91.75 102 VAL A CA 1
ATOM 845 C C . VAL A 1 102 ? -11.016 5.202 5.192 1.00 91.75 102 VAL A C 1
ATOM 847 O O . VAL A 1 102 ? -11.187 4.033 4.871 1.00 91.75 102 VAL A O 1
ATOM 850 N N . VAL A 1 103 ? -10.806 5.556 6.464 1.00 90.19 103 VAL A N 1
ATOM 851 C CA . VAL A 1 103 ? -10.764 4.586 7.577 1.00 90.19 103 VAL A CA 1
ATOM 852 C C . VAL A 1 103 ? -12.026 3.719 7.598 1.00 90.19 103 VAL A C 1
ATOM 854 O O . VAL A 1 103 ? -11.933 2.494 7.651 1.00 90.19 103 VAL A O 1
ATOM 857 N N . LEU A 1 104 ? -13.202 4.342 7.486 1.00 89.44 104 LEU A N 1
ATOM 858 C CA . LEU A 1 104 ? -14.481 3.628 7.447 1.00 89.44 104 LEU A CA 1
ATOM 859 C C . LEU A 1 104 ? -14.627 2.758 6.193 1.00 89.44 104 LEU A C 1
ATOM 861 O O . LEU A 1 104 ? -15.169 1.658 6.279 1.00 89.44 104 LEU A O 1
ATOM 865 N N . ALA A 1 105 ? -14.111 3.211 5.050 1.00 91.94 105 ALA A N 1
ATOM 866 C CA . ALA A 1 105 ? -14.178 2.473 3.794 1.00 91.94 105 ALA A CA 1
ATOM 867 C C . ALA A 1 105 ? -13.353 1.174 3.784 1.00 91.94 105 ALA A C 1
ATOM 869 O O . ALA A 1 105 ? -13.649 0.310 2.958 1.00 91.94 105 ALA A O 1
ATOM 870 N N . TYR A 1 106 ? -12.349 1.030 4.659 1.00 93.19 106 TYR A N 1
ATOM 871 C CA . TYR A 1 106 ? -11.525 -0.185 4.793 1.00 93.19 106 TYR A CA 1
ATOM 872 C C . TYR A 1 106 ? -11.998 -1.143 5.892 1.00 93.19 106 TYR A C 1
ATOM 874 O O . TYR A 1 106 ? -11.534 -2.281 5.937 1.00 93.19 106 TYR A O 1
ATOM 882 N N . ARG A 1 107 ? -12.920 -0.715 6.759 1.00 91.00 107 ARG A N 1
ATOM 883 C CA . ARG A 1 107 ? -13.384 -1.515 7.896 1.00 91.00 107 ARG A CA 1
ATOM 884 C C . ARG A 1 107 ? -14.092 -2.789 7.432 1.00 91.00 107 ARG A C 1
ATOM 886 O O . ARG A 1 107 ? -15.113 -2.713 6.752 1.00 91.00 107 ARG A O 1
ATOM 893 N N . GLY A 1 108 ? -13.596 -3.947 7.866 1.00 87.06 108 GLY A N 1
ATOM 894 C CA . GLY A 1 108 ? -14.203 -5.254 7.606 1.00 87.06 108 GLY A CA 1
ATOM 895 C C . GLY A 1 108 ? -14.129 -5.713 6.149 1.00 87.06 108 GLY A C 1
ATOM 896 O O . GLY A 1 108 ? -14.787 -6.693 5.800 1.00 87.06 108 GLY A O 1
ATOM 897 N N . LYS A 1 109 ? -13.363 -5.021 5.297 1.00 89.75 109 LYS A N 1
ATOM 898 C CA . LYS A 1 109 ? -13.191 -5.403 3.893 1.00 89.75 109 LYS A CA 1
ATOM 899 C C . LYS A 1 109 ? -12.039 -6.373 3.729 1.00 89.75 109 LYS A C 1
ATOM 901 O O . LYS A 1 109 ? -10.971 -6.203 4.320 1.00 89.75 109 LYS A O 1
ATOM 906 N N . LYS A 1 110 ? -12.219 -7.352 2.843 1.00 87.19 110 LYS A N 1
ATOM 907 C CA . LYS A 1 110 ? -11.108 -8.223 2.451 1.00 87.19 110 LYS A CA 1
ATOM 908 C C . LYS A 1 110 ? -10.106 -7.445 1.609 1.00 87.19 110 LYS A C 1
ATOM 910 O O . LYS A 1 110 ? -10.443 -6.497 0.905 1.00 87.19 110 LYS A O 1
ATOM 915 N N . ARG A 1 111 ? -8.860 -7.913 1.611 1.00 85.94 111 ARG A N 1
ATOM 916 C CA . ARG A 1 111 ? -7.768 -7.313 0.834 1.00 85.94 111 ARG A CA 1
ATOM 917 C C . ARG A 1 111 ? -8.051 -7.184 -0.671 1.00 85.94 111 ARG A C 1
ATOM 919 O O . ARG A 1 111 ? -7.526 -6.276 -1.291 1.00 85.94 111 ARG A O 1
ATOM 926 N N . GLN A 1 112 ? -8.851 -8.078 -1.249 1.00 85.25 112 GLN A N 1
ATOM 927 C CA . GLN A 1 112 ? -9.215 -8.043 -2.674 1.00 85.25 112 GLN A CA 1
ATOM 928 C C . GLN A 1 112 ? -10.360 -7.063 -2.987 1.00 85.25 112 GLN A C 1
ATOM 930 O O . GLN A 1 112 ? -10.600 -6.754 -4.147 1.00 85.25 112 GLN A O 1
ATOM 935 N N . GLU A 1 113 ? -11.086 -6.599 -1.969 1.00 88.44 113 GLU A N 1
ATOM 936 C CA . GLU A 1 113 ? -12.273 -5.743 -2.116 1.00 88.44 113 GLU A CA 1
ATOM 937 C C . GLU A 1 113 ? -11.939 -4.249 -1.996 1.00 88.44 113 GLU A C 1
ATOM 939 O O . GLU A 1 113 ? -12.811 -3.392 -2.162 1.00 88.44 113 GLU A O 1
ATOM 944 N N . ALA A 1 114 ? -10.694 -3.924 -1.651 1.00 90.31 114 ALA A N 1
ATOM 945 C CA . ALA A 1 114 ? -10.230 -2.563 -1.463 1.00 90.31 114 ALA A CA 1
ATOM 946 C C . ALA A 1 114 ? -8.811 -2.407 -2.025 1.00 90.31 114 ALA A C 1
ATOM 948 O O . ALA A 1 114 ? -8.022 -3.349 -1.933 1.00 90.31 114 ALA A O 1
ATOM 949 N N . PRO A 1 115 ? -8.468 -1.227 -2.569 1.00 93.00 115 PRO A N 1
ATOM 950 C CA . PRO A 1 115 ? -7.154 -1.014 -3.153 1.00 93.00 115 PRO A CA 1
ATOM 951 C C . PRO A 1 115 ? -6.048 -1.093 -2.085 1.00 93.00 115 PRO A C 1
ATOM 953 O O . PRO A 1 115 ? -6.322 -1.005 -0.882 1.00 93.00 115 PRO A O 1
ATOM 956 N N . PRO A 1 116 ? -4.774 -1.238 -2.488 1.00 95.19 116 PRO A N 1
ATOM 957 C CA . PRO A 1 116 ? -3.679 -1.358 -1.542 1.00 95.19 116 PRO A CA 1
ATOM 958 C C . PRO A 1 116 ? -3.615 -0.177 -0.578 1.00 95.19 116 PRO A C 1
ATOM 960 O O . PRO A 1 116 ? -3.560 0.980 -0.992 1.00 95.19 116 PRO A O 1
ATOM 963 N N . HIS A 1 117 ? -3.605 -0.467 0.724 1.00 95.06 117 HIS A N 1
ATOM 964 C CA . HIS A 1 117 ? -3.512 0.562 1.754 1.00 95.06 117 HIS A CA 1
ATOM 965 C C . HIS A 1 117 ? -2.995 0.013 3.082 1.00 95.06 117 HIS A C 1
ATOM 967 O O . HIS A 1 117 ? -3.225 -1.149 3.430 1.00 95.06 117 HIS A O 1
ATOM 973 N N . ILE A 1 118 ? -2.365 0.880 3.880 1.00 94.75 118 ILE A N 1
ATOM 974 C CA . ILE A 1 118 ? -1.924 0.539 5.240 1.00 94.75 118 ILE A CA 1
ATOM 975 C C . ILE A 1 118 ? -3.100 0.153 6.151 1.00 94.75 118 ILE A C 1
ATOM 977 O O . ILE A 1 118 ? -2.975 -0.737 6.983 1.00 94.75 118 ILE A O 1
ATOM 981 N N . PHE A 1 119 ? -4.269 0.765 5.945 1.00 94.94 119 PHE A N 1
ATOM 982 C CA . PHE A 1 119 ? -5.490 0.443 6.693 1.00 94.94 119 PHE A CA 1
ATOM 983 C C . PHE A 1 119 ? -6.014 -0.957 6.398 1.00 94.94 119 PHE A C 1
ATOM 985 O O . PHE A 1 119 ? -6.474 -1.614 7.319 1.00 94.94 119 PHE A O 1
ATOM 992 N N . SER A 1 120 ? -5.866 -1.454 5.167 1.00 94.12 120 SER A N 1
ATOM 993 C CA . SER A 1 120 ? -6.196 -2.848 4.859 1.00 94.12 120 SER A CA 1
ATOM 994 C C . SER A 1 120 ? -5.299 -3.818 5.638 1.00 94.12 120 SER A C 1
ATOM 996 O O . SER A 1 120 ? -5.775 -4.827 6.149 1.00 94.12 120 SER A O 1
ATOM 998 N N . ILE A 1 121 ? -4.006 -3.505 5.805 1.00 93.69 121 ILE A N 1
ATOM 999 C CA . ILE A 1 121 ? -3.097 -4.321 6.629 1.00 93.69 121 ILE A CA 1
ATOM 1000 C C . ILE A 1 121 ? -3.518 -4.297 8.102 1.00 93.69 121 ILE A C 1
ATOM 1002 O O . ILE A 1 121 ? -3.598 -5.351 8.733 1.00 93.69 121 ILE A O 1
ATOM 1006 N N . SER A 1 122 ? -3.829 -3.114 8.637 1.00 93.62 122 SER A N 1
ATOM 1007 C CA . SER A 1 122 ? -4.316 -2.967 10.011 1.00 93.62 122 SER A CA 1
ATOM 1008 C C . SER A 1 122 ? -5.639 -3.701 10.244 1.00 93.62 122 SER A C 1
ATOM 1010 O O . SER A 1 122 ? -5.773 -4.397 11.246 1.00 93.62 122 SER A O 1
ATOM 1012 N N . ASP A 1 123 ? -6.605 -3.578 9.330 1.00 93.12 123 ASP A N 1
ATOM 1013 C CA . ASP A 1 123 ? -7.919 -4.213 9.464 1.00 93.12 123 ASP A CA 1
ATOM 1014 C C . ASP A 1 123 ? -7.817 -5.734 9.407 1.00 93.12 123 ASP A C 1
ATOM 1016 O O . ASP A 1 123 ? -8.319 -6.408 10.300 1.00 93.12 123 ASP A O 1
ATOM 1020 N N . ASN A 1 124 ? -7.075 -6.280 8.438 1.00 91.19 124 ASN A N 1
ATOM 1021 C CA . ASN A 1 124 ? -6.857 -7.723 8.351 1.00 91.19 124 ASN A CA 1
ATOM 1022 C C . ASN A 1 124 ? -6.179 -8.264 9.617 1.00 91.19 124 ASN A C 1
ATOM 1024 O O . ASN A 1 124 ? -6.613 -9.281 10.154 1.00 91.19 124 ASN A O 1
ATOM 1028 N N . ALA A 1 125 ? -5.164 -7.569 10.144 1.00 91.12 125 ALA A N 1
ATOM 1029 C CA . ALA A 1 125 ? -4.548 -7.948 11.413 1.00 91.12 125 ALA A CA 1
ATOM 1030 C C . ALA A 1 125 ? -5.569 -7.927 12.566 1.00 91.12 125 ALA A C 1
ATOM 1032 O O . ALA A 1 125 ? -5.614 -8.859 13.364 1.00 91.12 125 ALA A O 1
ATOM 1033 N N . TYR A 1 126 ? -6.435 -6.914 12.640 1.00 90.69 126 TYR A N 1
ATOM 1034 C CA . TYR A 1 126 ? -7.489 -6.862 13.654 1.00 90.69 126 TYR A CA 1
ATOM 1035 C C . TYR A 1 126 ? -8.492 -8.020 13.518 1.00 90.69 126 TYR A C 1
ATOM 1037 O O . TYR A 1 126 ? -8.792 -8.695 14.502 1.00 90.69 126 TYR A O 1
ATOM 1045 N N . GLN A 1 127 ? -8.964 -8.303 12.303 1.00 89.75 127 GLN A N 1
ATOM 1046 C CA . GLN A 1 127 ? -9.902 -9.396 12.031 1.00 89.75 127 GLN A CA 1
ATOM 1047 C C . GLN A 1 127 ? -9.294 -10.766 12.364 1.00 89.75 127 GLN A C 1
ATOM 1049 O O . GLN A 1 127 ? -9.947 -11.582 13.019 1.00 89.75 127 GLN A O 1
ATOM 1054 N N . PHE A 1 128 ? -8.033 -11.012 11.989 1.00 89.12 128 PHE A N 1
ATOM 1055 C CA . PHE A 1 128 ? -7.330 -12.251 12.340 1.00 89.12 128 PHE A CA 1
ATOM 1056 C C . PHE A 1 128 ? -7.083 -12.373 13.842 1.00 89.12 128 PHE A C 1
ATOM 1058 O O . PHE A 1 128 ? -7.204 -13.463 14.390 1.00 89.12 128 PHE A O 1
ATOM 1065 N N . MET A 1 129 ? -6.802 -11.271 14.542 1.00 89.69 129 MET A N 1
ATOM 1066 C CA . MET A 1 129 ? -6.702 -11.281 16.004 1.00 89.69 129 MET A CA 1
ATOM 1067 C C . MET A 1 129 ? -8.020 -11.717 16.660 1.00 89.69 129 MET A C 1
ATOM 1069 O O . MET A 1 129 ? -8.005 -12.515 17.597 1.00 89.69 129 MET A O 1
ATOM 1073 N N . LEU A 1 130 ? -9.160 -11.210 16.178 1.00 87.88 130 LEU A N 1
ATOM 1074 C CA . LEU A 1 130 ? -10.478 -11.558 16.718 1.00 87.88 130 LEU A CA 1
ATOM 1075 C C . LEU A 1 130 ? -10.902 -12.991 16.373 1.00 87.88 130 LEU A C 1
ATOM 1077 O O . LEU A 1 130 ? -11.485 -13.669 17.220 1.00 87.88 130 LEU A O 1
ATOM 1081 N N . THR A 1 131 ? -10.603 -13.436 15.151 1.00 89.06 131 THR A N 1
ATOM 1082 C CA . THR A 1 131 ? -11.007 -14.750 14.629 1.00 89.06 131 THR A CA 1
ATOM 1083 C C . THR A 1 131 ? -10.126 -15.865 15.184 1.00 89.06 131 THR A C 1
ATOM 1085 O O . THR A 1 131 ? -10.639 -16.803 15.789 1.00 89.06 131 THR A O 1
ATOM 1088 N N . ASP A 1 132 ? -8.804 -15.733 15.047 1.00 89.19 132 ASP A N 1
ATOM 1089 C CA . ASP A 1 132 ? -7.843 -16.773 15.434 1.00 89.19 132 ASP A CA 1
ATOM 1090 C C . ASP A 1 132 ? -7.527 -16.739 16.935 1.00 89.19 132 ASP A C 1
ATOM 1092 O O . ASP A 1 132 ? -6.910 -17.663 17.458 1.00 89.19 132 ASP A O 1
ATOM 1096 N N . ARG A 1 133 ? -7.914 -15.660 17.637 1.00 88.62 133 ARG A N 1
ATOM 1097 C CA . ARG A 1 133 ? -7.575 -15.403 19.051 1.00 88.62 133 ARG A CA 1
ATOM 1098 C C . ARG A 1 133 ? -6.066 -15.427 19.323 1.00 88.62 133 ARG A C 1
ATOM 1100 O O . ARG A 1 133 ? -5.628 -15.717 20.433 1.00 88.62 133 ARG A O 1
ATOM 1107 N N . GLU A 1 134 ? -5.271 -15.063 18.319 1.00 87.88 134 GLU A N 1
ATOM 1108 C CA . GLU A 1 134 ? -3.814 -14.994 18.404 1.00 87.88 134 GLU A CA 1
ATOM 1109 C C . GLU A 1 134 ? -3.292 -13.562 18.274 1.00 87.88 134 GLU A C 1
ATOM 1111 O O . GLU A 1 134 ? -3.767 -12.771 17.454 1.00 87.88 134 GLU A O 1
ATOM 1116 N N . ASN A 1 135 ? -2.229 -13.263 19.026 1.00 88.25 135 ASN A N 1
ATOM 1117 C CA . ASN A 1 135 ? -1.516 -11.993 18.937 1.00 88.25 135 ASN A CA 1
ATOM 1118 C C . ASN A 1 135 ? -0.926 -11.786 17.537 1.00 88.25 135 ASN A C 1
ATOM 1120 O O . ASN A 1 135 ? -0.226 -12.653 17.005 1.00 88.25 135 ASN A O 1
ATOM 1124 N N . GLN A 1 136 ? -1.151 -10.597 16.985 1.00 89.75 136 GLN A N 1
ATOM 1125 C CA . GLN A 1 136 ? -0.670 -10.201 15.666 1.00 89.75 136 GLN A CA 1
ATOM 1126 C C . GLN A 1 136 ? 0.475 -9.201 15.797 1.00 89.75 136 GLN A C 1
ATOM 1128 O O . GLN A 1 136 ? 0.555 -8.444 16.765 1.00 89.75 136 GLN A O 1
ATOM 1133 N N . SER A 1 137 ? 1.357 -9.172 14.805 1.00 89.44 137 SER A N 1
ATOM 1134 C CA . SER A 1 137 ? 2.367 -8.126 14.683 1.00 89.44 137 SER A CA 1
ATOM 1135 C C . SER A 1 137 ? 2.453 -7.617 13.253 1.00 89.44 137 SER A C 1
ATOM 1137 O O . SER A 1 137 ? 2.402 -8.387 12.291 1.00 89.44 137 SER A O 1
ATOM 1139 N N . ILE A 1 138 ? 2.592 -6.295 13.146 1.00 90.12 138 ILE A N 1
ATOM 1140 C CA . ILE A 1 138 ? 2.830 -5.570 11.900 1.00 90.12 138 ILE A CA 1
ATOM 1141 C C . ILE A 1 138 ? 4.269 -5.067 11.958 1.00 90.12 138 ILE A C 1
ATOM 1143 O O . ILE A 1 138 ? 4.605 -4.238 12.805 1.00 90.12 138 ILE A O 1
ATOM 1147 N N . LEU A 1 139 ? 5.120 -5.580 11.072 1.00 90.06 139 LEU A N 1
ATOM 1148 C CA . LEU A 1 139 ? 6.504 -5.131 10.956 1.00 90.06 139 LEU A CA 1
ATOM 1149 C C . LEU A 1 139 ? 6.607 -4.052 9.876 1.00 90.06 139 LEU A C 1
ATOM 1151 O O . LEU A 1 139 ? 6.288 -4.313 8.718 1.00 90.06 139 LEU A O 1
ATOM 1155 N N . ILE A 1 140 ? 7.071 -2.858 10.251 1.00 91.56 140 ILE A N 1
ATOM 1156 C CA . ILE A 1 140 ? 7.271 -1.729 9.332 1.00 91.56 140 ILE A CA 1
ATOM 1157 C C . ILE A 1 140 ? 8.774 -1.502 9.142 1.00 91.56 140 ILE A C 1
ATOM 1159 O O . ILE A 1 140 ? 9.465 -1.080 10.072 1.00 91.56 140 ILE A O 1
ATOM 1163 N N . THR A 1 141 ? 9.283 -1.779 7.944 1.00 90.88 141 THR A N 1
ATOM 1164 C CA . THR A 1 141 ? 10.707 -1.664 7.585 1.00 90.88 141 THR A CA 1
ATOM 1165 C C . THR A 1 141 ? 10.942 -0.524 6.594 1.00 90.88 141 THR A C 1
ATOM 1167 O O . THR A 1 141 ? 9.996 0.071 6.084 1.00 90.88 141 THR A O 1
ATOM 1170 N N . GLY A 1 142 ? 12.206 -0.164 6.362 1.00 88.44 142 GLY A N 1
ATOM 1171 C CA . GLY A 1 142 ? 12.594 0.884 5.414 1.00 88.44 142 GLY A CA 1
ATOM 1172 C C . GLY A 1 142 ? 13.792 1.701 5.886 1.00 88.44 142 GLY A C 1
ATOM 1173 O O . GLY A 1 142 ? 14.159 1.669 7.064 1.00 88.44 142 GLY A O 1
ATOM 1174 N N . GLU A 1 143 ? 14.376 2.482 4.986 1.00 86.69 143 GLU A N 1
ATOM 1175 C CA . GLU A 1 143 ? 15.515 3.357 5.281 1.00 86.69 143 GLU A CA 1
ATOM 1176 C C . GLU A 1 143 ? 15.115 4.603 6.096 1.00 86.69 143 GLU A C 1
ATOM 1178 O O . GLU A 1 143 ? 13.934 4.850 6.394 1.00 86.69 143 GLU A O 1
ATOM 1183 N N . SER A 1 144 ? 16.109 5.366 6.553 1.00 88.56 144 SER A N 1
ATOM 1184 C CA . SER A 1 144 ? 15.875 6.626 7.265 1.00 88.56 144 SER A CA 1
ATOM 1185 C C . SER A 1 144 ? 15.242 7.651 6.325 1.00 88.56 144 SER A C 1
ATOM 1187 O O . SER A 1 144 ? 15.834 7.959 5.305 1.00 88.56 144 SER A O 1
ATOM 1189 N N . GLY A 1 145 ? 14.059 8.176 6.671 1.00 84.62 145 GLY A N 1
ATOM 1190 C CA . GLY A 1 145 ? 13.299 9.109 5.821 1.00 84.62 145 GLY A CA 1
ATOM 1191 C C . GLY A 1 145 ? 12.213 8.463 4.945 1.00 84.62 145 GLY A C 1
ATOM 1192 O O . GLY A 1 145 ? 11.361 9.166 4.396 1.00 84.62 145 GLY A O 1
ATOM 1193 N N . ALA A 1 146 ? 12.135 7.129 4.905 1.00 84.12 146 ALA A N 1
ATOM 1194 C CA . ALA A 1 146 ? 11.149 6.400 4.100 1.00 84.12 146 ALA A CA 1
ATOM 1195 C C . ALA A 1 146 ? 9.689 6.528 4.591 1.00 84.12 146 ALA A C 1
ATOM 1197 O O . ALA A 1 146 ? 8.770 6.042 3.944 1.00 84.12 146 ALA A O 1
ATOM 1198 N N . GLY A 1 147 ? 9.444 7.162 5.745 1.00 88.69 147 GLY A N 1
ATOM 1199 C CA . GLY A 1 147 ? 8.091 7.358 6.284 1.00 88.69 147 GLY A CA 1
ATOM 1200 C C . GLY A 1 147 ? 7.604 6.267 7.247 1.00 88.69 147 GLY A C 1
ATOM 1201 O O . GLY A 1 147 ? 6.404 6.179 7.505 1.00 88.69 147 GLY A O 1
ATOM 1202 N N . LYS 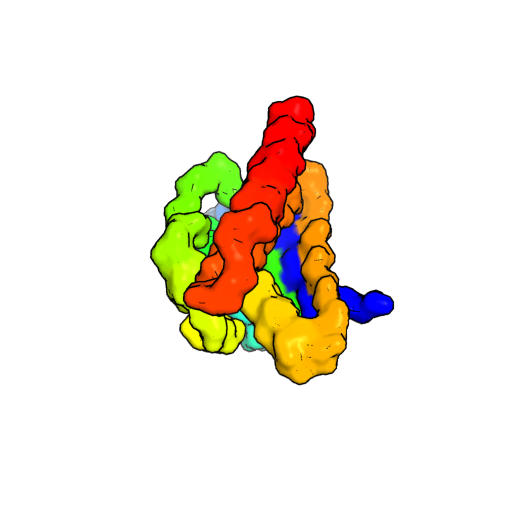A 1 148 ? 8.509 5.459 7.825 1.00 90.88 148 LYS A N 1
ATOM 1203 C CA . LYS A 1 148 ? 8.179 4.433 8.840 1.00 90.88 148 LYS A CA 1
ATOM 1204 C C . LYS A 1 148 ? 7.360 5.000 10.002 1.00 90.88 148 LYS A C 1
ATOM 1206 O O . LYS A 1 148 ? 6.241 4.560 10.222 1.00 90.88 148 LYS A O 1
ATOM 1211 N N . THR A 1 149 ? 7.871 6.029 10.684 1.00 90.38 149 THR A N 1
ATOM 1212 C CA . THR A 1 149 ? 7.214 6.647 11.851 1.00 90.38 149 THR A CA 1
ATOM 1213 C C . THR A 1 149 ? 5.821 7.178 11.520 1.00 90.38 149 THR A C 1
ATOM 1215 O O . THR A 1 149 ? 4.898 7.044 12.321 1.00 90.38 149 THR A O 1
ATOM 1218 N N . VAL A 1 150 ? 5.641 7.747 10.324 1.00 91.00 150 VAL A N 1
ATOM 1219 C CA . VAL A 1 150 ? 4.340 8.249 9.864 1.00 91.00 150 VAL A CA 1
ATOM 1220 C C . VAL A 1 150 ? 3.367 7.089 9.662 1.00 91.00 150 VAL A C 1
ATOM 1222 O O . VAL A 1 150 ? 2.264 7.131 10.203 1.00 91.00 150 VAL A O 1
ATOM 1225 N N . ASN A 1 151 ? 3.781 6.026 8.966 1.00 92.69 151 ASN A N 1
ATOM 1226 C CA . ASN A 1 151 ? 2.948 4.839 8.766 1.00 92.69 151 ASN A CA 1
ATOM 1227 C C . ASN A 1 151 ? 2.601 4.150 10.098 1.00 92.69 151 ASN A C 1
ATOM 1229 O O . ASN A 1 151 ? 1.437 3.819 10.315 1.00 92.69 151 ASN A O 1
ATOM 1233 N N . THR A 1 152 ? 3.547 4.036 11.037 1.00 92.19 152 THR A N 1
ATOM 1234 C CA . THR A 1 152 ? 3.282 3.509 12.387 1.00 92.19 152 THR A CA 1
ATOM 1235 C C . THR A 1 152 ? 2.205 4.323 13.105 1.00 92.19 152 THR A C 1
ATOM 1237 O O . THR A 1 152 ? 1.261 3.752 13.650 1.00 92.19 152 THR A O 1
ATOM 1240 N N . LYS A 1 153 ? 2.288 5.663 13.061 1.00 92.06 153 LYS A N 1
ATOM 1241 C CA . LYS A 1 153 ? 1.263 6.544 13.647 1.00 92.06 153 LYS A CA 1
ATOM 1242 C C . LYS A 1 153 ? -0.117 6.293 13.028 1.00 92.06 153 LYS A C 1
ATOM 1244 O O . LYS A 1 153 ? -1.101 6.275 13.763 1.00 92.06 153 LYS A O 1
ATOM 1249 N N . ARG A 1 154 ? -0.199 6.059 11.712 1.00 92.94 154 ARG A N 1
ATOM 1250 C CA . ARG A 1 154 ? -1.466 5.765 11.014 1.00 92.94 154 ARG A CA 1
ATOM 1251 C C . ARG A 1 154 ? -2.057 4.411 11.389 1.00 92.94 154 ARG A C 1
ATOM 1253 O O . ARG A 1 154 ? -3.265 4.328 11.585 1.00 92.94 154 ARG A O 1
ATOM 1260 N N . VAL A 1 155 ? -1.229 3.379 11.541 1.00 93.19 155 VAL A N 1
ATOM 1261 C CA . VAL A 1 155 ? -1.670 2.057 12.020 1.00 93.19 155 VAL A CA 1
ATOM 1262 C C . VAL A 1 155 ? -2.285 2.167 13.416 1.00 93.19 155 VAL A C 1
ATOM 1264 O O . VAL A 1 155 ? -3.395 1.693 13.644 1.00 93.19 155 VAL A O 1
ATOM 1267 N N . ILE A 1 156 ? -1.604 2.859 14.330 1.00 91.81 156 ILE A N 1
ATOM 1268 C CA . ILE A 1 156 ? -2.083 3.059 15.703 1.00 91.81 156 ILE A CA 1
ATOM 1269 C C . ILE A 1 156 ? -3.398 3.859 15.722 1.00 91.81 156 ILE A C 1
ATOM 1271 O O . ILE A 1 156 ? -4.342 3.477 16.410 1.00 91.81 156 ILE A O 1
ATOM 1275 N N . GLN A 1 157 ? -3.489 4.936 14.933 1.00 90.44 157 GLN A N 1
ATOM 1276 C CA . GLN A 1 157 ? -4.720 5.728 14.794 1.00 90.44 157 GLN A CA 1
ATOM 1277 C C . GLN A 1 157 ? -5.893 4.903 14.248 1.00 90.44 157 GLN A C 1
ATOM 1279 O O . GLN A 1 157 ? -7.024 5.060 14.713 1.00 90.44 157 GLN A O 1
ATOM 1284 N N . TYR A 1 158 ? -5.630 4.012 13.288 1.00 92.38 158 TYR A N 1
ATOM 1285 C CA . TYR A 1 158 ? -6.644 3.108 12.753 1.00 92.38 158 TYR A CA 1
ATOM 1286 C C . TYR A 1 158 ? -7.205 2.201 13.853 1.00 92.38 158 TYR A C 1
ATOM 1288 O O . TYR A 1 158 ? -8.418 2.173 14.058 1.00 92.38 158 TYR A O 1
ATOM 1296 N N . PHE A 1 159 ? -6.329 1.537 14.621 1.00 91.75 159 PHE A N 1
ATOM 1297 C CA . PHE A 1 159 ? -6.744 0.673 15.730 1.00 91.75 159 PHE A CA 1
ATOM 1298 C C . PHE A 1 159 ? -7.553 1.418 16.791 1.00 91.75 159 PHE A C 1
ATOM 1300 O O . PHE A 1 159 ? -8.585 0.917 17.231 1.00 91.75 159 PHE A O 1
ATOM 1307 N N . ALA A 1 160 ? -7.135 2.629 17.158 1.00 89.25 160 ALA A N 1
ATOM 1308 C CA . ALA A 1 160 ? -7.873 3.453 18.110 1.00 89.25 160 ALA A CA 1
ATOM 1309 C C . ALA A 1 160 ? -9.299 3.770 17.624 1.00 89.25 160 ALA A C 1
ATOM 1311 O O . ALA A 1 160 ? -10.254 3.690 18.395 1.00 89.25 160 ALA A O 1
ATOM 1312 N N . THR A 1 161 ? -9.453 4.062 16.330 1.00 88.06 161 THR A N 1
ATOM 1313 C CA . THR A 1 161 ? -10.750 4.408 15.729 1.00 88.06 161 THR A CA 1
ATOM 1314 C C . THR A 1 161 ? -11.701 3.210 15.689 1.00 88.06 161 THR A C 1
ATOM 1316 O O . THR A 1 161 ? -12.872 3.330 16.061 1.00 88.06 161 THR A O 1
ATOM 1319 N N . ILE A 1 162 ? -11.215 2.040 15.258 1.00 86.12 162 ILE A N 1
ATOM 1320 C CA . ILE A 1 162 ? -12.054 0.836 15.165 1.00 86.12 162 ILE A CA 1
ATOM 1321 C C . ILE A 1 162 ? -12.388 0.267 16.548 1.00 86.12 162 ILE A C 1
ATOM 1323 O O . ILE A 1 162 ? -13.518 -0.174 16.747 1.00 86.12 162 ILE A O 1
ATOM 1327 N N . ALA A 1 163 ? -11.454 0.335 17.505 1.00 82.75 163 ALA A N 1
ATOM 1328 C CA . ALA A 1 163 ? -11.667 -0.132 18.872 1.00 82.75 163 ALA A CA 1
ATOM 1329 C C . ALA A 1 163 ? -12.670 0.761 19.612 1.00 82.75 163 ALA A C 1
ATOM 1331 O O . ALA A 1 163 ? -13.580 0.245 20.243 1.00 82.75 163 ALA A O 1
ATOM 1332 N N . ALA A 1 164 ? -12.586 2.087 19.454 1.00 77.00 164 ALA A N 1
ATOM 1333 C CA . ALA A 1 164 ? -13.568 3.013 20.026 1.00 77.00 164 ALA A CA 1
ATOM 1334 C C . ALA A 1 164 ? -14.978 2.865 19.420 1.00 77.00 164 ALA A C 1
ATOM 1336 O O . ALA A 1 164 ? -15.958 3.322 20.003 1.00 77.00 164 ALA A O 1
ATOM 1337 N N . SER A 1 165 ? -15.085 2.246 18.240 1.00 66.06 165 SER A N 1
ATOM 1338 C CA . SER A 1 165 ? -16.354 2.004 17.547 1.00 66.06 165 SER A CA 1
ATOM 1339 C C . SER A 1 165 ? -16.954 0.618 17.829 1.00 66.06 165 SER A C 1
ATOM 1341 O O . SER A 1 165 ? -18.051 0.330 17.342 1.00 66.06 165 SER A O 1
ATOM 1343 N N . GLY A 1 166 ? -16.242 -0.254 18.550 1.00 58.12 166 GLY A N 1
ATOM 1344 C CA . GLY A 1 166 ? -16.761 -1.506 19.098 1.00 58.12 166 GLY A CA 1
ATOM 1345 C C . GLY A 1 166 ? -17.215 -1.271 20.537 1.00 58.12 166 GLY A C 1
ATOM 1346 O O . GLY A 1 166 ? -16.456 -0.742 21.331 1.00 58.12 166 GLY A O 1
ATOM 1347 N N . ASP A 1 167 ? -18.457 -1.634 20.854 1.00 47.81 167 ASP A N 1
ATOM 1348 C CA . ASP A 1 167 ? -19.078 -1.556 22.186 1.00 47.81 167 ASP A CA 1
ATOM 1349 C C . ASP A 1 167 ? -19.493 -0.171 22.718 1.00 47.81 167 ASP A C 1
ATOM 1351 O O . ASP A 1 167 ? -18.917 0.414 23.630 1.00 47.81 167 ASP A O 1
ATOM 1355 N N . LYS A 1 168 ? -20.688 0.269 22.293 1.00 46.38 168 LYS A N 1
ATOM 1356 C CA . LYS A 1 168 ? -21.507 1.266 23.021 1.00 46.38 168 LYS A CA 1
ATOM 1357 C C . LYS A 1 168 ? -22.134 0.725 24.324 1.00 46.38 168 LYS A C 1
ATOM 1359 O O . LYS A 1 168 ? -23.191 1.195 24.744 1.00 46.38 168 LYS A O 1
ATOM 1364 N N . LYS A 1 169 ? -21.530 -0.262 24.990 1.00 45.66 169 LYS A N 1
ATOM 1365 C CA . LYS A 1 169 ? -21.993 -0.735 26.304 1.00 45.66 169 LYS A CA 1
ATOM 1366 C C . LYS A 1 169 ? -20.806 -0.908 27.254 1.00 45.66 169 LYS A C 1
ATOM 1368 O O . LYS A 1 169 ? -20.267 -1.995 27.373 1.00 45.66 169 LYS A O 1
ATOM 1373 N N . LYS A 1 170 ? -20.518 0.180 27.986 1.00 44.00 170 LYS A N 1
ATOM 1374 C CA . LYS A 1 170 ? -19.599 0.319 29.137 1.00 44.00 170 LYS A CA 1
ATOM 1375 C C . LYS A 1 170 ? -18.098 0.453 28.827 1.00 44.00 170 LYS A C 1
ATOM 1377 O O . LYS A 1 170 ? -17.360 -0.429 29.225 1.00 44.00 170 LYS A O 1
ATOM 1382 N N . GLU A 1 171 ? -17.613 1.566 28.254 1.00 45.97 171 GLU A N 1
ATOM 1383 C CA . GLU A 1 171 ? -16.165 1.892 28.344 1.00 45.97 171 GLU A CA 1
ATOM 1384 C C . GLU A 1 171 ? -15.757 3.342 27.967 1.00 45.97 171 GLU A C 1
ATOM 1386 O O . GLU A 1 171 ? -14.733 3.585 27.332 1.00 45.97 171 GLU A O 1
ATOM 1391 N N . GLU A 1 172 ? -16.510 4.367 28.386 1.00 47.03 172 GLU A N 1
ATOM 1392 C CA . GLU A 1 172 ? -16.158 5.773 28.072 1.00 47.03 172 GLU A CA 1
ATOM 1393 C C . GLU A 1 172 ? -14.859 6.275 28.746 1.00 47.03 172 GLU A C 1
ATOM 1395 O O . GLU A 1 172 ? -14.231 7.209 28.250 1.00 47.03 172 GLU A O 1
ATOM 1400 N N . GLN A 1 173 ? -14.382 5.642 29.827 1.00 45.84 173 GLN A N 1
ATOM 1401 C CA . GLN A 1 173 ? -13.166 6.084 30.535 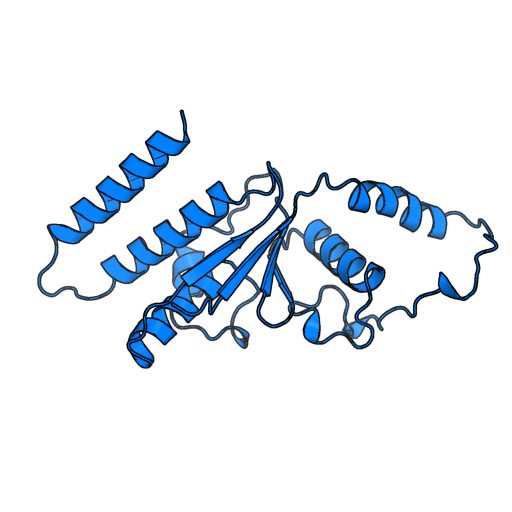1.00 45.84 173 GLN A CA 1
ATOM 1402 C C . GLN A 1 173 ? -11.846 5.491 30.003 1.00 45.84 173 GLN A C 1
ATOM 1404 O O . GLN A 1 173 ? -10.785 6.076 30.236 1.00 45.84 173 GLN A O 1
ATOM 1409 N N . THR A 1 174 ? -11.870 4.359 29.290 1.00 46.41 174 THR A N 1
ATOM 1410 C CA . THR A 1 174 ? -10.646 3.668 28.821 1.00 46.41 174 THR A CA 1
ATOM 1411 C C . THR A 1 174 ? -10.237 4.130 27.420 1.00 46.41 174 THR A C 1
ATOM 1413 O O . THR A 1 174 ? -9.057 4.378 27.167 1.00 46.41 174 THR A O 1
ATOM 1416 N N . SER A 1 175 ? -11.219 4.370 26.543 1.00 47.66 175 SER A N 1
ATOM 1417 C CA . SER A 1 175 ? -11.017 4.935 25.198 1.00 47.66 175 SER A CA 1
ATOM 1418 C C . SER A 1 175 ? -10.354 6.322 25.239 1.00 47.66 175 SER A C 1
ATOM 1420 O O . SER A 1 175 ? -9.406 6.590 24.496 1.00 47.66 175 SER A O 1
ATOM 1422 N N . GLY A 1 176 ? -10.756 7.179 26.188 1.00 48.59 176 GLY A N 1
ATOM 1423 C CA . GLY A 1 176 ? -10.126 8.485 26.409 1.00 48.59 176 GLY A CA 1
ATOM 1424 C C . GLY A 1 176 ? -8.652 8.388 26.823 1.00 48.59 176 GLY A C 1
ATOM 1425 O O . GLY A 1 176 ? -7.832 9.181 26.365 1.00 48.59 176 GLY A O 1
ATOM 1426 N N . LYS A 1 177 ? -8.284 7.375 27.620 1.00 50.03 177 LYS A N 1
ATOM 1427 C CA . LYS A 1 177 ? -6.899 7.153 28.066 1.00 50.03 177 LYS A CA 1
ATOM 1428 C C . LYS A 1 177 ? -6.002 6.613 26.954 1.00 50.03 177 LYS A C 1
ATOM 1430 O O . LYS A 1 177 ? -4.859 7.044 26.859 1.00 50.03 177 LYS A O 1
ATOM 1435 N N . ILE A 1 178 ? -6.506 5.726 26.093 1.00 54.22 178 ILE A N 1
ATOM 1436 C CA . ILE A 1 178 ? -5.748 5.203 24.942 1.00 54.22 178 ILE A CA 1
ATOM 1437 C C . ILE A 1 178 ? -5.528 6.301 23.900 1.00 54.22 178 ILE A C 1
ATOM 1439 O O . ILE A 1 178 ? -4.403 6.486 23.441 1.00 54.22 178 ILE A O 1
ATOM 1443 N N . ASN A 1 179 ? -6.561 7.083 23.576 1.00 53.84 179 ASN A N 1
ATOM 1444 C CA . ASN A 1 179 ? -6.426 8.215 22.657 1.00 53.84 179 ASN A CA 1
ATOM 1445 C C . ASN A 1 179 ? -5.466 9.284 23.207 1.00 53.84 179 ASN A C 1
ATOM 1447 O O . ASN A 1 179 ? -4.625 9.789 22.463 1.00 53.84 179 ASN A O 1
ATOM 1451 N N . ALA A 1 180 ? -5.521 9.564 24.515 1.00 51.44 180 ALA A N 1
ATOM 1452 C CA . ALA A 1 180 ? -4.575 10.458 25.182 1.00 51.44 180 ALA A CA 1
ATOM 1453 C C . ALA A 1 180 ? -3.142 9.895 25.210 1.00 51.44 180 ALA A C 1
ATOM 1455 O O . ALA A 1 180 ? -2.196 10.641 24.971 1.00 51.44 180 ALA A O 1
ATOM 1456 N N . PHE A 1 181 ? -2.962 8.588 25.431 1.00 51.75 181 PHE A N 1
ATOM 1457 C CA . PHE A 1 181 ? -1.651 7.931 25.398 1.00 51.75 181 PHE A CA 1
ATOM 1458 C C . PHE A 1 181 ? -1.048 7.942 23.989 1.00 51.75 181 PHE A C 1
ATOM 1460 O O . PHE A 1 181 ? 0.121 8.271 23.821 1.00 51.75 181 PHE A O 1
ATOM 1467 N N . ILE A 1 182 ? -1.851 7.672 22.956 1.00 56.75 182 ILE A N 1
ATOM 1468 C CA . ILE A 1 182 ? -1.417 7.749 21.555 1.00 56.75 182 ILE A CA 1
ATOM 1469 C C . ILE A 1 182 ? -1.033 9.184 21.192 1.00 56.75 182 ILE A C 1
ATOM 1471 O O . ILE A 1 182 ? 0.010 9.383 20.571 1.00 56.75 182 ILE A O 1
ATOM 1475 N N . CYS A 1 183 ? -1.832 10.178 21.592 1.00 51.56 183 CYS A N 1
ATOM 1476 C CA . CYS A 1 183 ? -1.521 11.590 21.362 1.00 51.56 183 CYS A CA 1
ATOM 1477 C C . CYS A 1 183 ? -0.225 12.002 22.080 1.00 51.56 183 CYS A C 1
ATOM 1479 O O . CYS A 1 183 ? 0.665 12.572 21.455 1.00 51.56 183 CYS A O 1
ATOM 1481 N N . SER A 1 184 ? -0.063 11.605 23.346 1.00 41.03 184 SER A N 1
ATOM 1482 C CA . SER A 1 184 ? 1.149 11.853 24.133 1.00 41.03 184 SER A CA 1
ATOM 1483 C C . SER A 1 184 ? 2.383 11.199 23.507 1.00 41.03 184 SER A C 1
ATOM 1485 O O . SER A 1 184 ? 3.402 11.861 23.321 1.00 41.03 184 SER A O 1
ATOM 1487 N N . CYS A 1 185 ? 2.291 9.937 23.075 1.00 45.09 185 CYS A N 1
ATOM 1488 C CA . CYS A 1 185 ? 3.368 9.298 22.328 1.00 45.09 185 CYS A CA 1
ATOM 1489 C C . CYS A 1 185 ? 3.657 10.057 21.028 1.00 45.09 185 CYS A C 1
ATOM 1491 O O . CYS A 1 185 ? 4.818 10.278 20.706 1.00 45.09 185 CYS A O 1
ATOM 1493 N N . GLN A 1 186 ? 2.640 10.497 20.278 1.00 51.78 186 GLN A N 1
ATOM 1494 C CA . GLN A 1 186 ? 2.834 11.251 19.037 1.00 51.78 186 GLN A CA 1
ATOM 1495 C C . GLN A 1 186 ? 3.605 12.560 19.228 1.00 51.78 186 GLN A C 1
ATOM 1497 O O . GLN A 1 186 ? 4.347 12.912 18.304 1.00 51.78 186 GLN A O 1
ATOM 1502 N N . ASP A 1 187 ? 3.450 13.221 20.376 1.00 43.91 187 ASP A N 1
ATOM 1503 C CA . ASP A 1 187 ? 4.185 14.432 20.750 1.00 43.91 187 ASP A CA 1
ATOM 1504 C C . ASP A 1 187 ? 5.628 14.134 21.187 1.00 43.91 187 ASP A C 1
ATOM 1506 O O . ASP A 1 187 ? 6.524 14.895 20.833 1.00 43.91 187 ASP A O 1
ATOM 1510 N N . VAL A 1 188 ? 5.900 12.972 21.799 1.00 43.91 188 VAL A N 1
ATOM 1511 C CA . VAL A 1 188 ? 7.280 12.484 22.035 1.00 43.91 188 VAL A CA 1
ATOM 1512 C C . VAL A 1 188 ? 8.048 12.298 20.718 1.00 43.91 188 VAL A C 1
ATOM 1514 O O . VAL A 1 188 ? 9.236 12.577 20.647 1.00 43.91 188 VAL A O 1
ATOM 1517 N N . TRP A 1 189 ? 7.371 11.883 19.643 1.00 34.53 189 TRP A N 1
ATOM 1518 C CA . TRP A 1 189 ? 7.977 11.718 18.310 1.00 34.53 189 TRP A CA 1
ATOM 1519 C C . TRP A 1 189 ? 8.019 13.009 17.466 1.00 34.53 189 TRP A C 1
ATOM 1521 O O . TRP A 1 189 ? 8.259 12.921 16.259 1.00 34.53 189 TRP A O 1
ATOM 1531 N N . LYS A 1 190 ? 7.662 14.171 18.028 1.00 39.19 190 LYS A N 1
ATOM 1532 C CA . LYS A 1 190 ? 7.793 15.489 17.374 1.00 39.19 190 LYS A CA 1
ATOM 1533 C C . LYS A 1 190 ? 8.980 16.305 17.910 1.00 39.19 190 LYS A C 1
ATOM 1535 O O . LYS A 1 190 ? 9.238 17.365 17.344 1.00 39.19 190 LYS A O 1
ATOM 1540 N N . GLY A 1 191 ? 9.633 15.842 18.980 1.00 30.23 191 GLY A N 1
ATOM 1541 C CA . GLY A 1 191 ? 10.859 16.423 19.538 1.00 30.23 191 GLY A CA 1
ATOM 1542 C C . GLY A 1 191 ? 12.112 15.929 18.836 1.00 30.23 191 GLY A C 1
ATOM 1543 O O . GLY A 1 191 ? 12.103 14.765 18.374 1.00 30.23 191 GLY A O 1
#

pLDDT: mean 77.66, std 19.05, range [30.23, 95.44]

Sequence (191 aa):
MKVKSYVCCVQSTDKSLSWILTYMHLSILWQTLTVKEDQIFSMNPPKYDKIEDMAMMTHLHEPAVLYNLKERYAAWMIYTYSGLFCVTVNPYKWLPVYNPEVVLAYRGKKRQEAPPHIFSISDNAYQFMLTDRENQSILITGESGAGKTVNTKRVIQYFATIAASGDKKKEEQTSGKINAFICSCQDVWKG

Organism: Cyanistes caeruleus (NCBI:txid156563)

InterPro domains:
  IPR001609 Myosin head, motor domain-like [PF00063] (52-178)
  IPR001609 Myosin head, motor domain-like [PR00193] (79-98)
  IPR001609 Myosin head, motor domain-like [PR00193] (135-160)
  IPR001609 Myosin head, motor domain-like [PS51456] (49-191)
  IPR001609 Myosin head, motor domain-like [SM00242] (43-191)
  IPR027417 P-loop containing nucleoside triphosphate hydrolase [SSF52540] (31-168)
  IPR036961 Kinesin motor domain superfamily [G3DSA:3.40.850.10] (5-188)